Protein AF-K1V3B2-F1 (afdb_monomer_lite)

Sequence (249 aa):
LTFFPFLFTMHGEMGDFVKSFPWAMFIILSISLMVSLLLTPYLQYMVIHQGISSQHKPNARKKPLDYLQMGYTWLLKRCFAFPRTTLAVGIMLVSTGAIIFVHLPQRMMPIAERNQFAVEFYLPSGTTAARTAQVADSMAHILQRDPQVTAVTTFIGQGSPRFHTTYAPQIGGENFAQFIVNTVDNDATEEVLDRYADRYSNYFPDCYIRFKQMDYNNATYPIEVRVSGDSMGDLKAAARKIETCMHKI

Organism: NCBI:txid408170

Radius of gyration: 30.3 Å; chains: 1; bounding box: 72×46×82 Å

Foldseek 3Di:
DVLVVLCVPDDDLSNVVCVVVVVVCVVVVVVVVVCCVPVVVVCCVVPVPDDDPPDPPVDDDQDPVNVVVVVVVVVVVVCVVCVPVVVVVVVVVVVVVVVVVVPDDDDPWDFDFFQKWKKKKAFDPPAALVVQVVVQVVVLVVQVPDLFWDDKDKATQFWDDDPDPLDDTDGGHSRIMMIMIGGPGSVSLVVCCVVDQVPPQCVDPRMGMHIGGHISHNDPDPDDDDDDDDDPVVSVVVVVVVVVVVVVD

pLDDT: mean 87.0, std 9.63, range [48.94, 96.56]

InterPro domains:
  IPR001036 Acriflavin resistance protein [PF00873] (3-246)
  IPR001036 Acriflavin resistance protein [PTHR32063] (3-249)

Secondary structure (DSSP, 8-state):
-TTTTHHHH--THHHHHHTHHHHHHHHHHHHHHHHHHHHHHHHHHHH--S-------TTPPPPHHHHHHHHHHHHHHHHHH-HHHHHHHHHHHHHHHHHHHHHSPP-SSPBP--SEEEEEEE--TT--HHHHHHHHHHHHHHHHTSTTEEEEEEEESSPPPP-STT-PPPP--TTEEEEEEEESSHHHHHHHHHHHHHHHTT-STT-EEEEEE-BS---SSSS------S-HHHHHHHHHHHHHHHTT-

Structure (mmCIF, N/CA/C/O backbone):
data_AF-K1V3B2-F1
#
_entry.id   AF-K1V3B2-F1
#
loop_
_atom_site.group_PDB
_atom_site.id
_atom_site.type_symbol
_atom_site.label_atom_id
_atom_site.label_alt_id
_atom_site.label_comp_id
_atom_site.label_asym_id
_atom_site.label_entity_id
_atom_site.label_seq_id
_atom_site.pdbx_PDB_ins_code
_atom_site.Cartn_x
_atom_site.Cartn_y
_atom_site.Cartn_z
_atom_site.occupancy
_atom_site.B_iso_or_equiv
_atom_site.auth_seq_id
_atom_site.auth_comp_id
_atom_site.auth_asym_id
_atom_site.auth_atom_id
_atom_site.pdbx_PDB_model_num
ATOM 1 N N . LEU A 1 1 ? 18.356 16.240 -14.387 1.00 74.75 1 LEU A N 1
ATOM 2 C CA . LEU A 1 1 ? 17.502 17.450 -14.470 1.00 74.75 1 LEU A CA 1
ATOM 3 C C . LEU A 1 1 ? 16.011 17.110 -14.413 1.00 74.75 1 LEU A C 1
ATOM 5 O O . LEU A 1 1 ? 15.300 17.712 -13.626 1.00 74.75 1 LEU A O 1
ATOM 9 N N . THR A 1 2 ? 15.553 16.114 -15.177 1.00 83.50 2 THR A N 1
ATOM 10 C CA . THR A 1 2 ? 14.148 15.658 -15.248 1.00 83.50 2 THR A CA 1
ATOM 11 C C . THR A 1 2 ? 13.504 15.296 -13.905 1.00 83.50 2 THR A C 1
ATOM 13 O O . THR A 1 2 ? 12.302 15.459 -13.760 1.00 83.50 2 THR A O 1
ATOM 16 N N . PHE A 1 3 ? 14.287 14.848 -12.919 1.00 84.62 3 PHE A N 1
ATOM 17 C CA . PHE A 1 3 ? 13.785 14.433 -11.601 1.00 84.62 3 PHE A CA 1
ATOM 18 C C . PHE A 1 3 ? 13.751 15.550 -10.544 1.00 84.62 3 PHE A C 1
ATOM 20 O O . PHE A 1 3 ? 13.17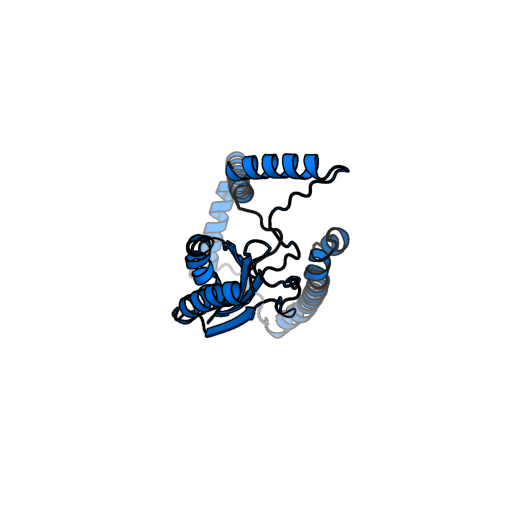0 15.361 -9.483 1.00 84.62 3 PHE A O 1
ATOM 27 N N . PHE A 1 4 ? 14.358 16.714 -10.803 1.00 86.94 4 PHE A N 1
ATOM 28 C CA . PHE A 1 4 ? 14.407 17.817 -9.831 1.00 86.94 4 PHE A CA 1
ATOM 29 C C . PHE A 1 4 ? 13.047 18.465 -9.525 1.00 86.94 4 PHE A C 1
ATOM 31 O O . PHE A 1 4 ? 12.862 18.851 -8.372 1.00 86.94 4 PHE A O 1
ATOM 38 N N . PRO A 1 5 ? 12.082 18.562 -10.468 1.00 88.94 5 PRO A N 1
ATOM 39 C CA . PRO A 1 5 ? 10.755 19.087 -10.155 1.00 88.94 5 PRO A CA 1
ATOM 40 C C . PRO A 1 5 ? 10.074 18.376 -8.980 1.00 88.94 5 PRO A C 1
ATOM 42 O O . PRO A 1 5 ? 9.405 19.046 -8.202 1.00 88.94 5 PRO A O 1
ATOM 45 N N . PHE A 1 6 ? 10.316 17.072 -8.778 1.00 84.88 6 PHE A N 1
ATOM 46 C CA . PHE A 1 6 ? 9.743 16.320 -7.653 1.00 84.88 6 PHE A CA 1
ATOM 47 C C . PHE A 1 6 ? 10.108 16.891 -6.279 1.00 84.88 6 PHE A C 1
ATOM 49 O O . PHE A 1 6 ? 9.299 16.805 -5.364 1.00 84.88 6 PHE A O 1
ATOM 56 N N . LEU A 1 7 ? 11.278 17.525 -6.133 1.00 84.81 7 LEU A N 1
ATOM 57 C CA . LEU A 1 7 ? 11.690 18.139 -4.864 1.00 84.81 7 LEU A CA 1
ATOM 58 C C . LEU A 1 7 ? 10.865 19.380 -4.500 1.00 84.81 7 LEU A C 1
ATOM 60 O O . LEU A 1 7 ? 10.811 19.749 -3.331 1.00 84.81 7 LEU A O 1
ATOM 64 N N . PHE A 1 8 ? 10.263 20.033 -5.496 1.00 84.88 8 PHE A N 1
ATOM 65 C CA . PHE A 1 8 ? 9.476 21.252 -5.309 1.00 84.88 8 PHE A CA 1
ATOM 66 C C . PHE A 1 8 ? 7.972 20.995 -5.388 1.00 84.88 8 PHE A C 1
ATOM 68 O O . PHE A 1 8 ? 7.210 21.754 -4.805 1.00 84.88 8 PHE A O 1
ATOM 75 N N . THR A 1 9 ? 7.539 19.964 -6.120 1.00 85.12 9 THR A N 1
ATOM 76 C CA . THR A 1 9 ? 6.115 19.654 -6.310 1.00 85.12 9 THR A CA 1
ATOM 77 C C . THR A 1 9 ? 5.554 18.697 -5.264 1.00 85.12 9 THR A C 1
ATOM 79 O O . THR A 1 9 ? 4.352 18.732 -5.010 1.00 85.12 9 THR A O 1
ATOM 82 N N . MET A 1 10 ? 6.383 17.836 -4.663 1.00 83.38 10 MET A N 1
ATOM 83 C CA . MET A 1 10 ? 5.951 16.894 -3.627 1.00 83.38 10 MET A CA 1
ATOM 84 C C . MET A 1 10 ? 6.265 17.442 -2.232 1.00 83.38 10 MET A C 1
ATOM 86 O O . MET A 1 10 ? 7.402 17.801 -1.930 1.00 83.38 10 MET A O 1
ATOM 90 N N . HIS A 1 11 ? 5.254 17.469 -1.364 1.00 79.00 11 HIS A N 1
ATOM 91 C CA . HIS A 1 11 ? 5.358 17.925 0.024 1.00 79.00 11 HIS A CA 1
ATOM 92 C C . HIS A 1 11 ? 4.851 16.853 0.999 1.00 79.00 11 HIS A C 1
ATOM 94 O O . HIS A 1 11 ? 4.122 15.939 0.610 1.00 79.00 11 HIS A O 1
ATOM 100 N N . GLY A 1 12 ? 5.226 16.978 2.274 1.00 80.06 12 GLY A N 1
ATOM 101 C CA . GLY A 1 12 ? 4.834 16.041 3.330 1.00 80.06 12 GLY A CA 1
ATOM 102 C C . GLY A 1 12 ? 5.529 14.682 3.215 1.00 80.06 12 GLY A C 1
ATOM 103 O O . GLY A 1 12 ? 6.655 14.593 2.727 1.00 80.06 12 GLY A O 1
ATOM 104 N N . GLU A 1 13 ? 4.840 13.621 3.638 1.00 74.00 13 GLU A N 1
ATOM 105 C CA . GLU A 1 13 ? 5.380 12.252 3.704 1.00 74.00 13 GLU A CA 1
ATOM 106 C C . GLU A 1 13 ? 5.847 11.724 2.334 1.00 74.00 13 GLU A C 1
ATOM 108 O O . GLU A 1 13 ? 6.886 11.073 2.234 1.00 74.00 13 GLU A O 1
ATOM 113 N N . MET A 1 14 ? 5.138 12.076 1.252 1.00 76.00 14 MET A N 1
ATOM 114 C CA . MET A 1 14 ? 5.559 11.760 -0.123 1.00 76.00 14 MET A CA 1
ATOM 115 C C . MET A 1 14 ? 6.885 12.437 -0.496 1.00 76.00 14 MET A C 1
ATOM 117 O O . MET A 1 14 ? 7.715 11.846 -1.187 1.00 76.00 14 MET A O 1
ATOM 121 N N . GLY A 1 15 ? 7.096 13.671 -0.031 1.00 82.00 15 GLY A N 1
ATOM 122 C CA . GLY A 1 15 ? 8.337 14.406 -0.256 1.00 82.00 15 GLY A CA 1
ATOM 123 C C . GLY A 1 15 ? 9.520 13.734 0.433 1.00 82.00 15 GLY A C 1
ATOM 124 O O . GLY A 1 15 ? 10.551 13.529 -0.203 1.00 82.00 15 GLY A O 1
ATOM 125 N N . ASP A 1 16 ? 9.359 13.324 1.693 1.00 81.00 16 ASP A N 1
ATOM 126 C CA . ASP A 1 16 ? 10.416 12.645 2.452 1.00 81.00 16 ASP A CA 1
ATOM 127 C C . ASP A 1 16 ? 10.811 11.299 1.831 1.00 81.00 16 ASP A C 1
ATOM 129 O O . ASP A 1 16 ? 12.001 10.977 1.778 1.00 81.00 16 ASP A O 1
ATOM 133 N N . PHE A 1 17 ? 9.845 10.557 1.280 1.00 79.31 17 PHE A N 1
ATOM 134 C CA . PHE A 1 17 ? 10.110 9.303 0.572 1.00 79.31 17 PHE A CA 1
ATOM 135 C C . PHE A 1 17 ? 10.930 9.511 -0.712 1.00 79.31 17 PHE A C 1
ATOM 137 O O . PHE A 1 17 ? 11.886 8.782 -0.976 1.00 79.31 17 PHE A O 1
ATOM 144 N N . VAL A 1 18 ? 10.589 10.524 -1.514 1.00 85.56 18 VAL A N 1
ATOM 145 C CA . VAL A 1 18 ? 11.191 10.734 -2.844 1.00 85.56 18 VAL A CA 1
ATOM 146 C C . VAL A 1 18 ? 12.441 11.620 -2.791 1.00 85.56 18 VAL A C 1
ATOM 148 O O . VAL A 1 18 ? 13.220 11.636 -3.740 1.00 85.56 18 VAL A O 1
ATOM 151 N N . LYS A 1 19 ? 12.709 12.325 -1.686 1.00 87.06 19 LYS A N 1
ATOM 152 C CA . LYS A 1 19 ? 13.788 13.326 -1.573 1.00 87.06 19 LYS A CA 1
ATOM 153 C C . LYS A 1 19 ? 15.172 12.823 -1.987 1.00 87.06 19 LYS A C 1
ATOM 155 O O . LYS A 1 19 ? 15.948 13.570 -2.584 1.00 87.06 19 LYS A O 1
ATOM 160 N N . SER A 1 20 ? 15.502 11.574 -1.668 1.00 88.12 20 SER A N 1
ATOM 161 C CA . SER A 1 20 ? 16.804 10.974 -1.986 1.00 88.12 20 SER A CA 1
ATOM 162 C C . SER A 1 20 ? 16.947 10.608 -3.468 1.00 88.12 20 SER A C 1
ATOM 164 O O . SER A 1 20 ? 18.058 10.621 -4.003 1.00 88.12 20 SER A O 1
ATOM 166 N N . PHE A 1 21 ? 15.837 10.331 -4.155 1.00 89.81 21 PHE A N 1
ATOM 167 C CA . PHE A 1 21 ? 15.833 9.765 -5.500 1.00 89.81 21 PHE A CA 1
ATOM 168 C C . PHE A 1 21 ? 16.400 10.718 -6.572 1.00 89.81 21 PHE A C 1
ATOM 170 O O . PHE A 1 21 ? 17.308 10.302 -7.299 1.00 89.81 21 PHE A O 1
ATOM 177 N N . PRO A 1 22 ? 15.983 12.001 -6.666 1.00 91.19 22 PRO A N 1
ATOM 178 C CA . PRO A 1 22 ? 16.562 12.941 -7.626 1.00 91.19 22 PRO A CA 1
ATOM 179 C C . PRO A 1 22 ? 18.069 13.137 -7.445 1.00 91.19 22 PRO A C 1
ATOM 181 O O . PRO A 1 22 ? 18.797 13.208 -8.437 1.00 91.19 22 PRO A O 1
ATOM 184 N N . TRP A 1 23 ? 18.542 13.187 -6.195 1.00 90.75 23 TRP A N 1
ATOM 185 C CA . TRP A 1 23 ? 19.963 13.332 -5.878 1.00 90.75 23 TRP A CA 1
ATOM 186 C C . TRP A 1 23 ? 20.766 12.093 -6.269 1.00 90.75 23 TRP A C 1
ATOM 188 O O . TRP A 1 23 ? 21.791 12.222 -6.938 1.00 90.75 23 TRP A O 1
ATOM 198 N N . ALA A 1 24 ? 20.279 10.900 -5.923 1.00 93.12 24 ALA A N 1
ATOM 199 C CA . ALA A 1 24 ? 20.922 9.645 -6.296 1.00 93.12 24 ALA A CA 1
ATOM 200 C C . ALA A 1 24 ? 21.035 9.508 -7.823 1.00 93.12 24 ALA A C 1
ATOM 202 O O . ALA A 1 24 ? 22.126 9.286 -8.347 1.00 93.12 24 ALA A O 1
ATOM 203 N N . MET A 1 25 ? 19.934 9.735 -8.549 1.00 92.94 25 MET A N 1
ATOM 204 C CA . MET A 1 25 ? 19.922 9.678 -10.013 1.00 92.94 25 MET A CA 1
ATOM 205 C C . MET A 1 25 ? 20.847 10.721 -10.638 1.00 92.94 25 MET A C 1
ATOM 207 O O . MET A 1 25 ? 21.545 10.423 -11.604 1.00 92.94 25 MET A O 1
ATOM 211 N N . PHE A 1 26 ? 20.894 11.936 -10.090 1.00 92.88 26 PHE A N 1
ATOM 212 C CA . PHE A 1 26 ? 21.806 12.967 -10.573 1.00 92.88 26 PHE A CA 1
ATOM 213 C C . PHE A 1 26 ? 23.273 12.550 -10.435 1.00 92.88 26 PHE A C 1
ATOM 215 O O . PHE A 1 26 ? 24.027 12.662 -11.403 1.00 92.88 26 PHE A O 1
ATOM 222 N N . ILE A 1 27 ? 23.669 12.042 -9.266 1.00 94.06 27 ILE A N 1
ATOM 223 C CA . ILE A 1 27 ? 25.046 11.612 -8.996 1.00 94.06 27 ILE A CA 1
ATOM 224 C C . ILE A 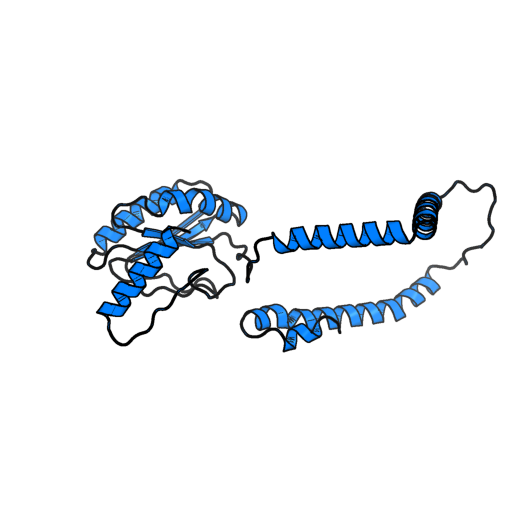1 27 ? 25.416 10.427 -9.894 1.00 94.06 27 ILE A C 1
ATOM 226 O O . ILE A 1 27 ? 26.438 10.478 -10.576 1.00 94.06 27 ILE A O 1
ATOM 230 N N . ILE A 1 28 ? 24.567 9.396 -9.960 1.00 95.44 28 ILE A N 1
ATOM 231 C CA . ILE A 1 28 ? 24.826 8.186 -10.753 1.00 95.44 28 ILE A CA 1
ATOM 232 C C . ILE A 1 28 ? 24.924 8.518 -12.244 1.00 95.44 28 ILE A C 1
ATOM 234 O O . ILE A 1 28 ? 25.877 8.095 -12.893 1.00 95.44 28 ILE A O 1
ATOM 238 N N . LEU A 1 29 ? 23.992 9.305 -12.794 1.00 94.81 29 LEU A N 1
ATOM 239 C CA . LEU A 1 29 ? 24.027 9.683 -14.210 1.00 94.81 29 LEU A CA 1
ATOM 240 C C . LEU A 1 29 ? 25.229 10.574 -14.533 1.00 94.81 29 LEU A C 1
ATOM 242 O O . LEU A 1 29 ? 25.836 10.404 -15.587 1.00 94.81 29 LEU A O 1
ATOM 246 N N . SER A 1 30 ? 25.606 11.487 -13.633 1.00 94.69 30 SER A N 1
ATOM 247 C CA . SER A 1 30 ? 26.773 12.355 -13.832 1.00 94.69 30 SER A CA 1
ATOM 248 C C . SER A 1 30 ? 28.074 11.555 -13.817 1.00 94.69 30 SER A C 1
ATOM 250 O O . SER A 1 30 ? 28.900 11.711 -14.714 1.00 94.69 30 SER A O 1
ATOM 252 N N . ILE A 1 31 ? 28.236 10.649 -12.846 1.00 96.12 31 ILE A N 1
ATOM 253 C CA . ILE A 1 31 ? 29.398 9.755 -12.778 1.00 96.12 31 ILE A CA 1
ATOM 254 C C . ILE A 1 31 ? 29.409 8.817 -13.988 1.00 96.12 31 ILE A C 1
ATOM 256 O O . ILE A 1 31 ? 30.440 8.688 -14.640 1.00 96.12 31 ILE A O 1
ATOM 260 N N . SER A 1 32 ? 28.274 8.209 -14.342 1.00 96.06 32 SER A N 1
ATOM 261 C CA . SER A 1 32 ? 28.158 7.325 -15.507 1.00 96.06 32 SER A CA 1
ATOM 262 C C . SER A 1 32 ? 28.507 8.046 -16.808 1.00 96.06 32 SER A C 1
ATOM 264 O O . SER A 1 32 ? 29.185 7.468 -17.655 1.00 96.06 32 SER A O 1
ATOM 266 N N . LEU A 1 33 ? 28.071 9.297 -16.976 1.00 95.44 33 LEU A N 1
ATOM 267 C CA . LEU A 1 33 ? 28.416 10.113 -18.136 1.00 95.44 33 LEU A CA 1
ATOM 268 C C . LEU A 1 33 ? 29.915 10.420 -18.156 1.00 95.44 33 LEU A C 1
ATOM 270 O O . LEU A 1 33 ? 30.555 10.260 -19.190 1.00 95.44 33 LEU A O 1
ATOM 274 N N . MET A 1 34 ? 30.488 10.807 -17.015 1.00 96.44 34 MET A N 1
ATOM 275 C CA . MET A 1 34 ? 31.917 11.103 -16.905 1.00 96.44 34 MET A CA 1
ATOM 276 C C . MET A 1 34 ? 32.774 9.870 -17.214 1.00 96.44 34 MET A C 1
ATOM 278 O O . MET A 1 34 ? 33.723 9.951 -17.991 1.00 96.44 34 MET A O 1
ATOM 282 N N . VAL A 1 35 ? 32.397 8.708 -16.678 1.00 96.06 35 VAL A N 1
ATOM 283 C CA . VAL A 1 35 ? 33.048 7.428 -16.978 1.00 96.06 35 VAL A CA 1
ATOM 284 C C . VAL A 1 35 ? 32.873 7.068 -18.451 1.00 96.06 35 VAL A C 1
ATOM 286 O O . VAL A 1 35 ? 33.849 6.696 -19.089 1.00 96.06 35 VAL A O 1
ATOM 289 N N . SER A 1 36 ? 31.685 7.222 -19.036 1.00 95.88 36 SER A N 1
ATOM 290 C CA . SER A 1 36 ? 31.479 6.924 -20.458 1.00 95.88 36 SER A CA 1
ATOM 291 C C . SER A 1 36 ? 32.301 7.837 -21.373 1.00 95.88 36 SER A C 1
ATOM 293 O O . SER A 1 36 ? 32.823 7.377 -22.382 1.00 95.88 36 SER A O 1
ATOM 295 N N . LEU A 1 37 ? 32.459 9.115 -21.030 1.00 95.62 37 LEU A N 1
ATOM 296 C CA . LEU A 1 37 ? 33.233 10.054 -21.843 1.00 95.62 37 LEU A CA 1
ATOM 297 C C . LEU A 1 37 ? 34.747 9.869 -21.707 1.00 95.62 37 LEU A C 1
ATOM 299 O O . LEU A 1 37 ? 35.468 10.187 -22.645 1.00 95.62 37 LEU A O 1
ATOM 303 N N . LEU A 1 38 ? 35.239 9.366 -20.573 1.00 94.56 38 LEU A N 1
ATOM 304 C CA . LEU A 1 38 ? 36.675 9.178 -20.338 1.00 94.56 38 LEU A CA 1
ATOM 305 C C . LEU A 1 38 ? 37.122 7.740 -20.615 1.00 94.56 38 LEU A C 1
ATOM 307 O O . LEU A 1 38 ? 38.064 7.499 -21.368 1.00 94.56 38 LEU A O 1
ATOM 311 N N . LEU A 1 39 ? 36.431 6.770 -20.019 1.00 91.62 39 LEU A N 1
ATOM 312 C CA . LEU A 1 39 ? 36.825 5.368 -20.031 1.00 91.62 39 LEU A CA 1
ATOM 313 C C . LEU A 1 39 ? 36.454 4.675 -21.343 1.00 91.62 39 LEU A C 1
ATOM 315 O O . LEU A 1 39 ? 37.249 3.885 -21.840 1.00 91.62 39 LEU A O 1
ATOM 319 N N . THR A 1 40 ? 35.289 4.962 -21.937 1.00 91.75 40 THR A N 1
ATOM 320 C CA . THR A 1 40 ? 34.898 4.335 -23.212 1.00 91.75 40 THR A CA 1
ATOM 321 C C . THR A 1 40 ? 35.879 4.646 -24.348 1.00 91.75 40 THR A C 1
ATOM 323 O O . THR A 1 40 ? 36.342 3.681 -24.956 1.00 91.75 40 THR A O 1
ATOM 326 N N . PRO A 1 41 ? 36.267 5.907 -24.640 1.00 90.12 41 PRO A N 1
ATOM 327 C CA . PRO A 1 41 ? 37.243 6.161 -25.702 1.00 90.12 41 PRO A CA 1
ATOM 328 C C . PRO A 1 41 ? 38.635 5.625 -25.354 1.00 90.12 41 PRO A C 1
ATOM 330 O O . PRO A 1 41 ? 39.324 5.118 -26.237 1.00 90.12 41 PRO A O 1
ATOM 333 N N . TYR A 1 42 ? 39.035 5.659 -24.078 1.00 91.50 42 TYR A N 1
ATOM 334 C CA . TYR A 1 42 ? 40.298 5.066 -23.631 1.00 91.50 42 TYR A CA 1
ATOM 335 C C . TYR A 1 42 ? 40.345 3.550 -23.883 1.00 91.50 42 TYR A C 1
ATOM 337 O O . TYR A 1 42 ? 41.300 3.041 -24.467 1.00 91.50 42 TYR A O 1
ATOM 345 N N . LEU A 1 43 ? 39.284 2.826 -23.512 1.00 89.12 43 LEU A N 1
ATOM 346 C CA . LEU A 1 43 ? 39.160 1.391 -23.770 1.00 89.12 43 LEU A CA 1
ATOM 347 C C . LEU A 1 43 ? 39.044 1.087 -25.264 1.00 89.12 43 LEU A C 1
ATOM 349 O O . LEU A 1 43 ? 39.624 0.109 -25.723 1.00 89.12 43 LEU A O 1
ATOM 353 N N . GLN A 1 44 ? 38.332 1.910 -26.037 1.00 87.56 44 GLN A N 1
ATOM 354 C CA . GLN A 1 44 ? 38.269 1.762 -27.492 1.00 87.56 44 GLN A CA 1
ATOM 355 C C . GLN A 1 44 ? 39.659 1.890 -28.117 1.00 87.56 44 GLN A C 1
ATOM 357 O O . GLN A 1 44 ? 40.023 1.044 -28.927 1.00 87.56 44 GLN A O 1
ATOM 362 N N . TYR A 1 45 ? 40.453 2.877 -27.695 1.00 87.25 45 TYR A N 1
ATOM 363 C CA . TYR A 1 45 ? 41.835 3.038 -28.145 1.00 87.25 45 TYR A CA 1
ATOM 364 C C . TYR A 1 45 ? 42.721 1.846 -27.746 1.00 87.25 45 TYR A C 1
ATOM 366 O O . TYR A 1 45 ? 43.500 1.361 -28.560 1.00 87.25 45 TYR A O 1
ATOM 374 N N . MET A 1 46 ? 42.584 1.341 -26.515 1.00 86.88 46 MET A N 1
ATOM 375 C CA . MET A 1 46 ? 43.418 0.244 -26.008 1.00 86.88 46 MET A CA 1
ATOM 376 C C . MET A 1 46 ? 43.022 -1.135 -26.554 1.00 86.88 46 MET A C 1
ATOM 378 O O . MET A 1 46 ? 43.869 -2.010 -26.676 1.00 86.88 46 MET A O 1
ATOM 382 N N . VAL A 1 47 ? 41.743 -1.383 -26.837 1.00 85.31 47 VAL A N 1
ATOM 383 C CA . VAL A 1 47 ? 41.247 -2.723 -27.199 1.00 85.31 47 VAL A CA 1
ATOM 384 C C . VAL A 1 47 ? 41.047 -2.857 -28.709 1.00 85.31 47 VAL A C 1
ATOM 386 O O . VAL A 1 47 ? 41.349 -3.906 -29.280 1.00 85.31 47 VAL A O 1
ATOM 389 N N . ILE A 1 48 ? 40.579 -1.807 -29.389 1.00 79.06 48 ILE A N 1
ATOM 390 C CA . ILE A 1 48 ? 40.201 -1.867 -30.806 1.00 79.06 48 ILE A CA 1
ATOM 391 C C . ILE A 1 48 ? 41.382 -1.421 -31.675 1.00 79.06 48 ILE A C 1
ATOM 393 O O . ILE A 1 48 ? 41.471 -0.285 -32.125 1.00 79.06 48 ILE A O 1
ATOM 397 N N . HIS A 1 49 ? 42.284 -2.364 -31.946 1.00 67.06 49 HIS A N 1
ATOM 398 C CA . HIS A 1 49 ? 43.486 -2.139 -32.761 1.00 67.06 49 HIS A CA 1
ATOM 399 C C . HIS A 1 49 ? 43.255 -2.233 -34.278 1.00 67.06 49 HIS A C 1
ATOM 401 O O . HIS A 1 49 ? 44.143 -1.910 -35.063 1.00 67.06 49 HIS A O 1
ATOM 407 N N . GLN A 1 50 ? 42.084 -2.702 -34.716 1.00 65.75 50 GLN A N 1
ATOM 408 C CA . GLN A 1 50 ? 41.768 -2.871 -36.133 1.00 65.75 50 GLN A CA 1
ATOM 409 C C . GLN A 1 50 ? 40.565 -2.007 -36.494 1.00 65.75 50 GLN A C 1
ATOM 411 O O . GLN A 1 50 ? 39.459 -2.221 -35.995 1.00 65.75 50 GLN A O 1
ATOM 416 N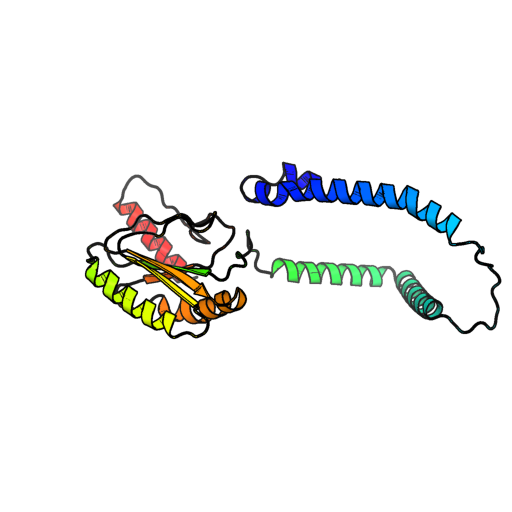 N . GLY A 1 51 ? 40.782 -1.031 -37.376 1.00 60.84 51 GLY A N 1
ATOM 417 C CA . GLY A 1 51 ? 39.695 -0.272 -37.981 1.00 60.84 51 GLY A CA 1
ATOM 418 C C . GLY A 1 51 ? 38.748 -1.214 -38.718 1.00 60.84 51 GLY A C 1
ATOM 419 O O . GLY A 1 51 ? 39.183 -2.148 -39.396 1.00 60.84 51 GLY A O 1
ATOM 420 N N . ILE A 1 52 ? 37.443 -0.982 -38.583 1.00 61.00 52 ILE A N 1
ATOM 421 C CA . ILE A 1 52 ? 36.429 -1.735 -39.321 1.00 61.00 52 ILE A CA 1
ATOM 422 C C . ILE A 1 52 ? 36.680 -1.479 -40.810 1.00 61.00 52 ILE A C 1
ATOM 424 O O . ILE A 1 52 ? 36.392 -0.400 -41.326 1.00 61.00 52 ILE A O 1
ATOM 428 N N . SER A 1 53 ? 37.258 -2.461 -41.503 1.00 53.44 53 SER A N 1
ATOM 429 C CA . SER A 1 53 ? 37.449 -2.386 -42.946 1.00 53.44 53 SER A CA 1
ATOM 430 C C . SER A 1 53 ? 36.071 -2.370 -43.601 1.00 53.44 53 SER A C 1
ATOM 432 O O . SER A 1 53 ? 35.356 -3.374 -43.606 1.00 53.44 53 SER A O 1
ATOM 434 N N . SER A 1 54 ? 35.688 -1.215 -44.143 1.00 51.53 54 SER A N 1
ATOM 435 C CA . SER A 1 54 ? 34.489 -1.036 -44.964 1.00 51.53 54 SER A CA 1
ATOM 436 C C . SER A 1 54 ? 34.708 -1.637 -46.360 1.00 51.53 54 SER A C 1
ATOM 438 O O . SER A 1 54 ? 34.546 -0.977 -47.381 1.00 51.53 54 SER A O 1
ATOM 440 N N . GLN A 1 55 ? 35.149 -2.894 -46.433 1.00 48.94 55 GLN A N 1
ATOM 441 C CA . GLN A 1 55 ? 35.074 -3.666 -47.666 1.00 48.94 55 GLN A CA 1
ATOM 442 C C . GLN A 1 55 ? 33.826 -4.534 -47.606 1.00 48.94 55 GLN A C 1
ATOM 444 O O . GLN A 1 55 ? 33.778 -5.569 -46.938 1.00 48.94 55 GLN A O 1
ATOM 449 N N . HIS A 1 56 ? 32.803 -4.087 -48.328 1.00 49.53 56 HIS A N 1
ATOM 450 C CA . HIS A 1 56 ? 31.613 -4.868 -48.618 1.00 49.53 56 HIS A CA 1
ATOM 451 C C . HIS A 1 56 ? 32.033 -6.123 -49.399 1.00 49.53 56 HIS A C 1
ATOM 453 O O . HIS A 1 56 ? 32.257 -6.068 -50.605 1.00 49.53 56 HIS A O 1
ATOM 459 N N . LYS A 1 57 ? 32.211 -7.254 -48.705 1.00 50.78 57 LYS A N 1
ATOM 460 C CA . LYS A 1 57 ? 32.451 -8.551 -49.347 1.00 50.78 57 LYS A CA 1
ATOM 461 C C . LYS A 1 57 ? 31.107 -9.073 -49.870 1.00 50.78 57 LYS A C 1
ATOM 463 O O . LYS A 1 57 ? 30.259 -9.415 -49.046 1.00 50.78 57 LYS A O 1
ATOM 468 N N . PRO A 1 58 ? 30.907 -9.196 -51.195 1.00 51.91 58 PRO A N 1
ATOM 469 C CA . PRO A 1 58 ? 29.603 -9.504 -51.793 1.00 51.91 58 PRO A CA 1
ATOM 470 C C . PRO A 1 58 ? 29.071 -10.922 -51.490 1.00 51.91 58 PRO A C 1
ATOM 472 O O . PRO A 1 58 ? 27.961 -11.243 -51.891 1.00 51.91 58 PRO A O 1
ATOM 475 N N . ASN A 1 59 ? 29.825 -11.758 -50.762 1.00 51.62 59 ASN A N 1
ATOM 476 C CA . ASN A 1 59 ? 29.466 -13.138 -50.400 1.00 51.62 59 ASN A CA 1
ATOM 477 C C . ASN A 1 59 ? 29.800 -13.500 -48.934 1.00 51.62 59 ASN A C 1
ATOM 479 O O . ASN A 1 59 ? 30.110 -14.648 -48.615 1.00 51.62 59 ASN A O 1
ATOM 483 N N . ALA A 1 60 ? 29.769 -12.536 -48.010 1.00 59.84 60 ALA A N 1
ATOM 484 C CA . ALA A 1 60 ? 29.843 -12.859 -46.584 1.00 59.84 60 ALA A CA 1
ATOM 485 C C . ALA A 1 60 ? 28.491 -13.415 -46.094 1.00 59.84 60 ALA A C 1
ATOM 487 O O . ALA A 1 60 ? 27.441 -12.858 -46.416 1.00 59.84 60 ALA A O 1
ATOM 488 N N . ARG A 1 61 ? 28.497 -14.507 -45.307 1.00 58.78 61 ARG A N 1
ATOM 489 C CA . ARG A 1 61 ? 27.288 -15.010 -44.623 1.00 58.78 61 ARG A CA 1
ATOM 490 C C . ARG A 1 61 ? 26.617 -13.844 -43.892 1.00 58.78 61 ARG A C 1
ATOM 492 O O . ARG A 1 61 ? 27.272 -13.200 -43.072 1.00 58.78 61 ARG A O 1
ATOM 499 N N . LYS A 1 62 ? 25.332 -13.605 -44.187 1.00 61.34 62 LYS A N 1
ATOM 500 C CA . LYS A 1 62 ? 24.526 -12.571 -43.525 1.00 61.34 62 LYS A CA 1
ATOM 501 C C . LYS A 1 62 ? 24.646 -12.747 -42.019 1.00 61.34 62 LYS A C 1
ATOM 503 O O . LYS A 1 62 ? 24.301 -13.804 -41.484 1.00 61.34 62 LYS A O 1
ATOM 508 N N . LYS A 1 63 ? 25.175 -11.730 -41.349 1.00 75.75 63 LYS A N 1
ATOM 509 C CA . LYS A 1 63 ? 25.274 -11.714 -39.892 1.00 75.75 63 LYS A CA 1
ATOM 510 C C . LYS A 1 63 ? 23.854 -11.608 -39.319 1.00 75.75 63 LYS A C 1
ATOM 512 O O . LYS A 1 63 ? 22.975 -11.067 -39.987 1.00 75.75 63 LYS A O 1
ATOM 517 N N . PRO A 1 64 ? 23.599 -12.064 -38.081 1.00 75.69 64 PRO A N 1
ATOM 518 C CA . PRO A 1 64 ? 22.294 -11.867 -37.433 1.00 75.69 64 PRO A CA 1
ATOM 519 C C . PRO A 1 64 ? 21.863 -10.386 -37.420 1.00 75.69 64 PRO A C 1
ATOM 521 O O . PRO A 1 64 ? 20.684 -10.076 -37.570 1.00 75.69 64 PRO A O 1
ATOM 524 N N . LEU A 1 65 ? 22.834 -9.470 -37.355 1.00 77.44 65 LEU A N 1
ATOM 525 C CA . LEU A 1 65 ? 22.638 -8.023 -37.481 1.00 77.44 65 LEU A CA 1
ATOM 526 C C . LEU A 1 65 ? 22.061 -7.595 -38.843 1.00 77.44 65 LEU A C 1
ATOM 528 O O . LEU A 1 65 ? 21.221 -6.701 -38.876 1.00 77.44 65 LEU A O 1
ATOM 532 N N . ASP A 1 66 ? 22.435 -8.252 -39.945 1.00 80.69 66 ASP A N 1
ATOM 533 C CA . ASP A 1 66 ? 21.943 -7.909 -41.289 1.00 80.69 66 ASP A CA 1
ATOM 534 C C . ASP A 1 66 ? 20.457 -8.262 -41.448 1.00 80.69 66 ASP A C 1
ATOM 536 O O . ASP A 1 66 ? 19.705 -7.550 -42.114 1.00 80.69 66 ASP A O 1
ATOM 540 N N . TYR A 1 67 ? 20.010 -9.345 -40.802 1.00 82.00 67 TYR A N 1
ATOM 541 C CA . TYR A 1 67 ? 18.596 -9.725 -40.774 1.00 82.00 67 TYR A CA 1
ATOM 542 C C . TYR A 1 67 ? 17.763 -8.740 -39.953 1.00 82.00 67 TYR A C 1
ATOM 544 O O . TYR A 1 67 ? 16.697 -8.316 -40.405 1.00 82.00 67 TYR A O 1
ATOM 552 N N . LEU A 1 68 ? 18.270 -8.319 -38.789 1.00 85.94 68 LEU A N 1
ATOM 553 C CA . LEU A 1 68 ? 17.619 -7.297 -37.968 1.00 85.94 68 LEU A CA 1
ATOM 554 C C . LEU A 1 68 ? 17.547 -5.953 -38.710 1.00 85.94 68 LEU A C 1
ATOM 556 O O . LEU A 1 68 ? 16.498 -5.310 -38.728 1.00 85.94 68 LEU A O 1
ATOM 560 N N . GLN A 1 69 ? 18.626 -5.567 -39.398 1.00 85.56 69 GLN A N 1
ATOM 561 C CA . GLN A 1 69 ? 18.677 -4.354 -40.211 1.00 85.56 69 GLN A CA 1
ATOM 562 C C . GLN A 1 69 ? 17.713 -4.414 -41.404 1.00 85.56 69 GLN A C 1
ATOM 564 O O . GLN A 1 69 ? 17.040 -3.421 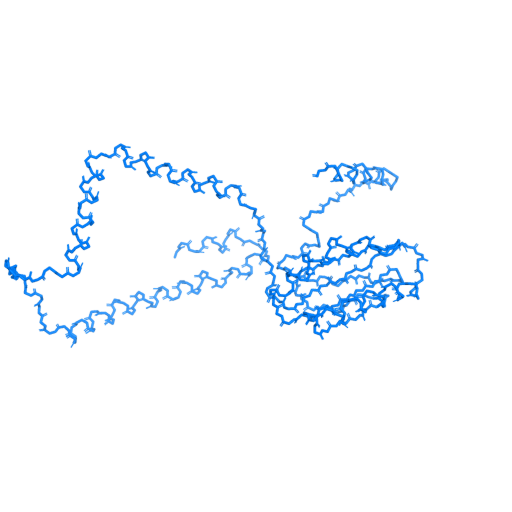-41.691 1.00 85.56 69 GLN A O 1
ATOM 569 N N . MET A 1 70 ? 17.591 -5.562 -42.082 1.00 84.75 70 MET A N 1
ATOM 570 C CA . MET A 1 70 ? 16.587 -5.763 -43.135 1.00 84.75 70 MET A CA 1
ATOM 571 C C . MET A 1 70 ? 15.160 -5.605 -42.595 1.00 84.75 70 MET A C 1
ATOM 573 O O . MET A 1 70 ? 14.371 -4.888 -43.210 1.00 84.75 70 MET A O 1
ATOM 577 N N . GLY A 1 71 ? 14.841 -6.211 -41.445 1.00 87.44 71 GLY A N 1
ATOM 578 C CA . GLY A 1 71 ? 13.527 -6.081 -40.805 1.00 87.44 71 GLY A CA 1
ATOM 579 C C . GLY A 1 71 ? 13.209 -4.639 -40.406 1.00 87.44 71 GLY A C 1
ATOM 580 O O . GLY A 1 71 ? 12.147 -4.117 -40.748 1.00 87.44 71 GLY A O 1
ATOM 581 N N . TYR A 1 72 ? 14.166 -3.957 -39.773 1.00 88.88 72 TYR A N 1
ATOM 582 C CA . TYR A 1 72 ? 14.042 -2.547 -39.399 1.00 88.88 72 TYR A CA 1
ATOM 583 C C . TYR A 1 72 ? 13.835 -1.637 -40.618 1.00 88.88 72 TYR A C 1
ATOM 585 O O . TYR A 1 72 ? 12.931 -0.802 -40.635 1.00 88.88 72 TYR A O 1
ATOM 593 N N . THR A 1 73 ? 14.621 -1.835 -41.681 1.00 88.31 73 THR A N 1
ATOM 594 C CA . THR A 1 73 ? 14.522 -1.038 -42.915 1.00 88.31 73 THR A CA 1
ATOM 595 C C . THR A 1 73 ? 13.203 -1.292 -43.646 1.00 88.31 73 THR A C 1
ATOM 597 O O . THR A 1 73 ? 12.618 -0.365 -44.206 1.00 88.31 73 THR A O 1
ATOM 600 N N . TRP A 1 74 ? 12.716 -2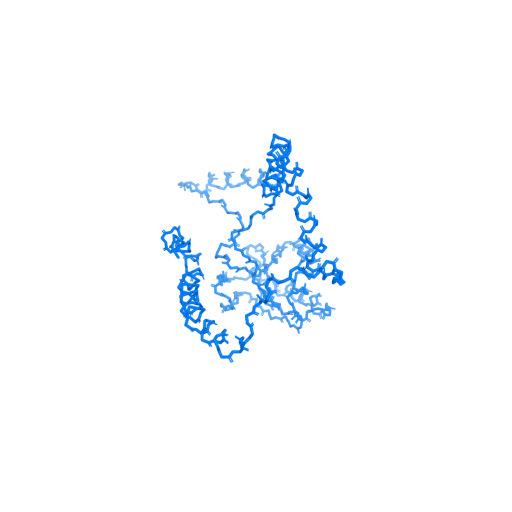.536 -43.642 1.00 89.69 74 TRP A N 1
ATOM 601 C CA . TRP A 1 74 ? 11.419 -2.893 -44.213 1.00 89.69 74 TRP A CA 1
ATOM 602 C C . TRP A 1 74 ? 10.269 -2.204 -43.469 1.00 89.69 74 TRP A C 1
ATOM 604 O O . TRP A 1 74 ? 9.422 -1.574 -44.108 1.00 89.69 74 TRP A O 1
ATOM 614 N N . LEU A 1 75 ? 10.287 -2.245 -42.132 1.00 86.94 75 LEU A N 1
ATOM 615 C CA . LEU A 1 75 ? 9.283 -1.590 -41.296 1.00 86.94 75 LEU A CA 1
ATOM 616 C C . LEU A 1 75 ? 9.308 -0.068 -41.492 1.00 86.94 75 LEU A C 1
ATOM 618 O O . LEU A 1 75 ? 8.266 0.531 -41.742 1.00 86.94 75 LEU A O 1
ATOM 622 N N . LEU A 1 76 ? 10.496 0.548 -41.488 1.00 88.50 76 LEU A N 1
ATOM 623 C CA . LEU A 1 76 ? 10.652 1.983 -41.741 1.00 88.50 76 LEU A CA 1
ATOM 624 C C . LEU A 1 76 ? 10.097 2.398 -43.102 1.00 88.50 76 LEU A C 1
ATOM 626 O O . LEU A 1 76 ? 9.327 3.354 -43.180 1.00 88.50 76 LEU A O 1
ATOM 630 N N . LYS A 1 77 ? 10.449 1.679 -44.177 1.00 88.31 77 LYS A N 1
ATOM 631 C CA . LYS A 1 77 ? 9.928 1.973 -45.521 1.00 88.31 77 LYS A CA 1
ATOM 632 C C . LYS A 1 77 ? 8.404 1.919 -45.548 1.00 88.31 77 LYS A C 1
ATOM 634 O O . LYS A 1 77 ? 7.783 2.746 -46.209 1.00 88.31 77 LYS A O 1
ATOM 639 N N . ARG A 1 78 ? 7.793 0.983 -44.815 1.00 85.62 78 ARG A N 1
ATOM 640 C CA . ARG A 1 78 ? 6.334 0.869 -44.725 1.00 85.62 78 ARG A CA 1
ATOM 641 C C . ARG A 1 78 ? 5.710 2.010 -43.918 1.00 85.62 78 ARG A C 1
ATOM 643 O O . ARG A 1 78 ? 4.712 2.567 -44.369 1.00 85.62 78 ARG A O 1
ATOM 650 N N . CYS A 1 79 ? 6.326 2.398 -42.802 1.00 86.19 79 CYS A N 1
ATOM 651 C CA . CYS A 1 79 ? 5.895 3.540 -41.994 1.00 86.19 79 CYS A CA 1
ATOM 652 C C . CYS A 1 79 ? 5.940 4.854 -42.791 1.00 86.19 79 CYS A C 1
ATOM 654 O O . CYS A 1 79 ? 4.980 5.624 -42.778 1.00 86.19 79 CYS A O 1
ATOM 656 N N . PHE A 1 80 ? 7.020 5.085 -43.548 1.00 86.19 80 PHE A N 1
ATOM 657 C CA . PHE A 1 80 ? 7.168 6.275 -44.392 1.00 86.19 80 PHE A CA 1
ATOM 658 C C . PHE A 1 80 ? 6.282 6.258 -45.642 1.00 86.19 80 PHE A C 1
ATOM 660 O O . PHE A 1 80 ? 5.865 7.321 -46.093 1.00 86.19 80 PHE A O 1
ATOM 667 N N . ALA A 1 81 ? 5.962 5.084 -46.196 1.00 87.06 81 ALA A N 1
ATOM 668 C CA . ALA A 1 81 ? 5.046 4.971 -47.332 1.00 87.06 81 ALA A CA 1
ATOM 669 C C . ALA A 1 81 ? 3.594 5.325 -46.960 1.00 87.06 81 ALA A C 1
ATOM 671 O O . ALA A 1 81 ? 2.847 5.811 -47.805 1.00 87.06 81 ALA A O 1
ATOM 672 N N . PHE A 1 82 ? 3.197 5.115 -45.699 1.00 87.19 82 PHE A N 1
ATOM 673 C CA . PHE A 1 82 ? 1.861 5.446 -45.203 1.00 87.19 82 PHE A CA 1
ATOM 674 C C . PHE A 1 82 ? 1.944 6.269 -43.906 1.00 87.19 82 PHE A C 1
ATOM 676 O O . PHE A 1 82 ? 1.629 5.778 -42.816 1.00 87.19 82 PHE A O 1
ATOM 683 N N . PRO A 1 83 ? 2.336 7.553 -43.993 1.00 86.19 83 PRO A N 1
ATOM 684 C CA . PRO A 1 83 ? 2.547 8.382 -42.808 1.00 86.19 83 PRO A CA 1
ATOM 685 C C . PRO A 1 83 ? 1.243 8.611 -42.030 1.00 86.19 83 PRO A C 1
ATOM 687 O O . PRO A 1 83 ? 1.241 8.591 -40.802 1.00 86.19 83 PRO A O 1
ATOM 690 N N . ARG A 1 84 ? 0.107 8.744 -42.732 1.00 89.38 84 ARG A N 1
ATOM 691 C CA . ARG A 1 84 ? -1.213 8.938 -42.107 1.00 89.38 84 ARG A CA 1
ATOM 692 C C . ARG A 1 84 ? -1.683 7.711 -41.325 1.00 89.38 84 ARG A C 1
ATOM 694 O O . ARG A 1 84 ? -2.203 7.868 -40.227 1.00 89.38 84 ARG A O 1
ATOM 701 N N . THR A 1 85 ? -1.489 6.499 -41.855 1.00 87.81 85 THR A N 1
ATOM 702 C CA . THR A 1 85 ? -1.885 5.273 -41.140 1.00 87.81 85 THR A CA 1
ATOM 703 C C . THR A 1 85 ? -0.958 5.005 -39.964 1.00 87.81 85 THR A C 1
ATOM 705 O O . THR A 1 85 ? -1.427 4.598 -38.912 1.00 87.81 85 THR A O 1
ATOM 708 N N . THR A 1 86 ? 0.342 5.279 -40.109 1.00 89.25 86 THR A N 1
ATOM 709 C CA . THR A 1 86 ? 1.315 5.142 -39.015 1.00 89.25 86 THR A CA 1
ATOM 710 C C . THR A 1 86 ? 0.980 6.089 -37.864 1.00 89.25 86 THR A C 1
ATOM 712 O O . THR A 1 86 ? 0.966 5.668 -36.710 1.00 89.25 86 THR A O 1
ATOM 715 N N . LEU A 1 87 ? 0.625 7.341 -38.171 1.00 91.25 87 LEU A N 1
ATOM 716 C CA . LEU A 1 87 ? 0.166 8.298 -37.166 1.00 91.25 87 LEU A CA 1
ATOM 717 C C . LEU A 1 87 ? -1.149 7.849 -36.512 1.00 91.25 87 LEU A C 1
ATOM 719 O O . LEU A 1 87 ? -1.262 7.903 -35.293 1.00 91.25 87 LEU A O 1
ATOM 723 N N . ALA A 1 88 ? -2.115 7.357 -37.295 1.00 93.94 88 ALA A N 1
ATOM 724 C CA . ALA A 1 88 ? -3.384 6.854 -36.767 1.00 93.94 88 ALA A CA 1
ATOM 725 C C . ALA A 1 88 ? -3.195 5.651 -35.826 1.00 93.94 88 ALA A C 1
ATOM 727 O O . ALA A 1 88 ? -3.805 5.606 -34.763 1.00 93.94 88 ALA A O 1
ATOM 728 N N . VAL A 1 89 ? -2.316 4.706 -36.176 1.00 93.75 89 VAL A N 1
ATOM 729 C CA . VAL A 1 89 ? -1.964 3.564 -35.315 1.00 93.75 89 VAL A CA 1
ATOM 730 C C . VAL A 1 89 ? -1.247 4.034 -34.049 1.00 93.75 89 VAL A C 1
ATOM 732 O O . VAL A 1 89 ? -1.559 3.553 -32.964 1.00 93.75 89 VAL A O 1
ATOM 735 N N . GLY A 1 90 ? -0.331 5.002 -34.163 1.00 92.56 90 GLY A N 1
ATOM 736 C CA . GLY A 1 90 ? 0.339 5.600 -33.007 1.00 92.56 90 GLY A CA 1
ATOM 737 C C . GLY A 1 90 ? -0.646 6.264 -32.044 1.00 92.56 90 GLY A C 1
ATOM 738 O O . GLY A 1 90 ? -0.602 6.002 -30.845 1.00 92.56 90 GLY A O 1
ATOM 739 N N . ILE A 1 91 ? -1.585 7.057 -32.570 1.00 95.50 91 ILE A N 1
ATOM 740 C CA . ILE A 1 91 ? -2.656 7.669 -31.774 1.00 95.50 91 ILE A CA 1
ATOM 741 C C . ILE A 1 91 ? -3.527 6.585 -31.137 1.00 95.50 91 ILE A C 1
ATOM 743 O O . ILE A 1 91 ? -3.783 6.654 -29.943 1.00 95.50 91 ILE A O 1
ATOM 747 N N . MET A 1 92 ? -3.922 5.554 -31.888 1.00 96.38 92 MET A N 1
ATOM 748 C CA . MET A 1 92 ? -4.728 4.450 -31.361 1.00 96.38 92 MET A CA 1
ATOM 749 C C . MET A 1 92 ? -4.034 3.724 -30.198 1.00 96.38 92 MET A C 1
ATOM 751 O O . MET A 1 92 ? -4.674 3.461 -29.181 1.00 96.38 92 MET A O 1
ATOM 755 N N . LEU A 1 93 ? -2.728 3.460 -30.298 1.00 95.81 93 LEU A N 1
ATOM 756 C CA . LEU A 1 93 ? -1.941 2.851 -29.219 1.00 95.81 93 LEU A CA 1
ATOM 757 C C . LEU A 1 93 ? -1.877 3.749 -27.979 1.00 95.81 93 LEU A C 1
ATOM 759 O O . LEU A 1 93 ? -2.094 3.271 -26.867 1.00 95.81 93 LEU A O 1
ATOM 763 N N . VAL A 1 94 ? -1.633 5.050 -28.165 1.00 96.56 94 VAL A N 1
ATOM 764 C CA . VAL A 1 94 ? -1.608 6.025 -27.063 1.00 96.56 94 VAL A CA 1
ATOM 765 C C . VAL A 1 94 ? -2.981 6.137 -26.400 1.00 96.56 94 VAL A C 1
ATOM 767 O O . VAL A 1 94 ? -3.071 6.094 -25.176 1.00 96.56 94 VAL A O 1
ATOM 770 N N . SER A 1 95 ? -4.059 6.217 -27.183 1.00 95.81 95 SER A N 1
ATOM 771 C CA . SER A 1 95 ? -5.431 6.253 -26.671 1.00 95.81 95 SER A CA 1
ATOM 772 C C . SER A 1 95 ? -5.789 4.976 -25.915 1.00 95.81 95 SER A C 1
ATOM 774 O O . SER A 1 95 ? -6.373 5.054 -24.840 1.00 95.81 95 SER A O 1
ATOM 776 N N . THR A 1 96 ? -5.394 3.807 -26.423 1.00 95.75 96 THR A N 1
ATOM 777 C CA . THR A 1 96 ? -5.620 2.523 -25.742 1.00 95.75 96 THR A CA 1
ATOM 778 C C . THR A 1 96 ? -4.881 2.478 -24.404 1.00 95.75 96 THR A C 1
ATOM 780 O O . THR A 1 96 ? -5.473 2.125 -23.387 1.00 95.75 96 THR A O 1
ATOM 783 N N . GLY A 1 97 ? -3.615 2.909 -24.373 1.00 94.62 97 GLY A N 1
ATOM 784 C CA . GLY A 1 97 ? -2.846 3.021 -23.132 1.00 94.62 97 GLY A CA 1
ATOM 785 C C . GLY A 1 97 ? -3.469 3.999 -22.132 1.00 94.62 97 GLY A C 1
ATOM 786 O O . GLY A 1 97 ? -3.536 3.700 -20.942 1.00 94.62 97 GLY A O 1
ATOM 787 N N . ALA A 1 98 ? -3.992 5.132 -22.609 1.00 94.69 98 ALA A N 1
ATOM 788 C CA . ALA A 1 98 ? -4.681 6.107 -21.768 1.00 94.69 98 ALA A CA 1
ATOM 789 C C . ALA A 1 98 ? -5.974 5.541 -21.158 1.00 94.69 98 ALA A C 1
ATOM 791 O O . ALA A 1 98 ? -6.225 5.751 -19.975 1.00 94.69 98 ALA A O 1
ATOM 792 N N . ILE A 1 99 ? -6.763 4.784 -21.929 1.00 94.88 99 ILE A N 1
ATOM 793 C CA . ILE A 1 99 ? -7.975 4.119 -21.426 1.00 94.88 99 ILE A CA 1
ATOM 794 C C . ILE A 1 99 ? -7.612 3.135 -20.308 1.00 94.88 99 ILE A C 1
ATOM 796 O O . ILE A 1 99 ? -8.210 3.183 -19.236 1.00 94.88 99 ILE A O 1
ATOM 800 N N . ILE A 1 100 ? -6.591 2.296 -20.516 1.00 93.69 100 ILE A N 1
ATOM 801 C CA . ILE A 1 100 ? -6.118 1.351 -19.491 1.00 93.69 100 ILE A CA 1
ATOM 802 C C . ILE A 1 100 ? -5.678 2.100 -18.226 1.00 93.69 100 ILE A C 1
ATOM 804 O O . ILE A 1 100 ? -6.043 1.707 -17.122 1.00 93.69 100 ILE A O 1
ATOM 808 N N . PHE A 1 101 ? -4.933 3.196 -18.383 1.00 90.38 101 PHE A N 1
ATOM 809 C CA . PHE A 1 101 ? -4.444 3.996 -17.262 1.00 90.38 101 PHE A CA 1
ATOM 810 C C . PHE A 1 101 ? -5.576 4.622 -16.434 1.00 90.38 101 PHE A C 1
ATOM 812 O O . PHE A 1 101 ? -5.505 4.615 -15.210 1.00 90.38 101 PHE A O 1
ATOM 819 N N . VAL A 1 102 ? -6.628 5.133 -17.082 1.00 89.44 102 VAL A N 1
ATOM 820 C CA . VAL A 1 102 ? -7.779 5.747 -16.393 1.00 89.44 102 VAL A CA 1
ATOM 821 C C . VAL A 1 102 ? -8.604 4.713 -15.620 1.00 89.44 102 VAL A C 1
ATOM 823 O O . VAL A 1 102 ? -9.180 5.044 -14.587 1.00 89.44 102 VAL A O 1
ATOM 826 N N . HIS A 1 103 ? -8.652 3.464 -16.087 1.00 88.56 103 HIS A N 1
ATOM 827 C CA . HIS A 1 103 ? -9.382 2.391 -15.408 1.00 88.56 103 HIS A CA 1
ATOM 828 C C . HIS A 1 103 ? -8.598 1.717 -14.278 1.00 88.56 103 HIS A C 1
ATOM 830 O O . HIS A 1 103 ? -9.182 0.939 -13.523 1.00 88.56 103 HIS A O 1
ATOM 836 N N . LEU A 1 104 ? -7.298 1.984 -14.149 1.00 85.25 104 LEU A N 1
ATOM 837 C CA . LEU A 1 104 ? -6.484 1.347 -13.125 1.00 85.25 104 LEU A CA 1
ATOM 838 C C . LEU A 1 104 ? -6.710 2.033 -11.766 1.00 85.25 104 LEU A C 1
ATOM 840 O O . LEU A 1 104 ? -6.575 3.257 -11.678 1.00 85.25 104 LEU A O 1
ATOM 844 N N . PRO A 1 105 ? -7.038 1.285 -10.695 1.00 79.44 105 PRO A N 1
ATOM 845 C CA . PRO A 1 105 ? -7.265 1.876 -9.385 1.00 79.44 105 PRO A CA 1
ATOM 846 C C . PRO A 1 105 ? -5.982 2.540 -8.881 1.00 79.44 105 PRO A C 1
ATOM 848 O O . PRO A 1 105 ? -4.935 1.906 -8.753 1.00 79.44 105 PRO A O 1
ATOM 851 N N . GLN A 1 106 ? -6.068 3.834 -8.588 1.00 74.56 106 GLN A N 1
ATOM 852 C CA . GLN A 1 106 ? -4.940 4.607 -8.085 1.00 74.56 106 GLN A CA 1
ATOM 853 C C . GLN A 1 106 ? -4.907 4.530 -6.559 1.00 74.56 106 GLN A C 1
ATOM 855 O O . GLN A 1 106 ? -5.863 4.913 -5.885 1.00 74.56 106 GLN A O 1
ATOM 860 N N . ARG A 1 107 ? -3.790 4.052 -6.006 1.00 75.06 107 ARG A N 1
ATOM 861 C CA . ARG A 1 107 ? -3.493 4.145 -4.572 1.00 75.06 107 ARG A CA 1
ATOM 862 C C . ARG A 1 107 ? -2.453 5.238 -4.348 1.00 75.06 107 ARG A C 1
ATOM 864 O O . ARG A 1 107 ? -1.526 5.378 -5.140 1.00 75.06 107 ARG A O 1
ATOM 871 N N . MET A 1 108 ? -2.617 6.010 -3.275 1.00 75.31 108 MET A N 1
ATOM 872 C CA . MET A 1 108 ? -1.695 7.104 -2.935 1.00 75.31 108 MET A CA 1
ATOM 873 C C . MET A 1 108 ? -0.332 6.579 -2.470 1.00 75.31 108 MET A C 1
ATOM 875 O O . MET A 1 108 ? 0.696 7.145 -2.823 1.00 75.31 108 MET A O 1
ATOM 879 N N . MET A 1 109 ? -0.337 5.491 -1.697 1.00 78.88 109 MET A N 1
ATOM 880 C CA . MET A 1 109 ? 0.855 4.828 -1.176 1.00 78.88 109 MET A CA 1
ATOM 881 C C . MET A 1 109 ? 0.728 3.311 -1.353 1.00 78.88 109 MET A C 1
ATOM 883 O O . MET A 1 109 ? -0.392 2.788 -1.305 1.00 78.88 109 MET A O 1
ATOM 887 N N . PRO A 1 110 ? 1.846 2.597 -1.561 1.00 82.19 110 PRO A N 1
ATOM 888 C CA . PRO A 1 110 ? 1.835 1.146 -1.616 1.00 82.19 110 PRO A CA 1
ATOM 889 C C . PRO A 1 110 ? 1.602 0.541 -0.227 1.00 82.19 110 PRO A C 1
ATOM 891 O O . PRO A 1 110 ? 1.825 1.179 0.810 1.00 82.19 110 PRO A O 1
ATOM 894 N N . ILE A 1 111 ? 1.171 -0.719 -0.228 1.00 83.56 111 ILE A N 1
ATOM 895 C CA . ILE A 1 111 ? 1.206 -1.563 0.966 1.00 83.56 111 ILE A CA 1
ATOM 896 C C . ILE A 1 111 ? 2.662 -1.758 1.400 1.00 83.56 111 ILE A C 1
ATOM 898 O O . ILE A 1 111 ? 3.575 -1.765 0.572 1.00 83.56 111 ILE A O 1
ATOM 902 N N . ALA A 1 112 ? 2.889 -1.874 2.702 1.00 84.12 112 ALA A N 1
ATOM 903 C CA . ALA A 1 112 ? 4.206 -2.190 3.220 1.00 84.12 112 ALA A CA 1
ATOM 904 C C . ALA A 1 112 ? 4.461 -3.686 3.027 1.00 84.12 112 ALA A C 1
ATOM 906 O O . ALA A 1 112 ? 3.673 -4.506 3.494 1.00 84.12 112 ALA A O 1
ATOM 907 N N . GLU A 1 113 ? 5.568 -4.033 2.368 1.00 84.44 113 GLU A N 1
ATOM 908 C CA . GLU A 1 113 ? 5.999 -5.422 2.184 1.00 84.44 113 GLU A CA 1
ATOM 909 C C . GLU A 1 113 ? 6.510 -5.983 3.517 1.00 84.44 113 GLU A C 1
ATOM 911 O O . GLU A 1 113 ? 7.703 -5.953 3.836 1.00 84.44 113 GLU A O 1
ATOM 916 N N . ARG A 1 114 ? 5.579 -6.430 4.359 1.00 87.38 114 ARG A N 1
ATOM 917 C CA . ARG A 1 114 ? 5.855 -6.936 5.701 1.00 87.38 114 ARG A CA 1
ATOM 918 C C . ARG A 1 114 ? 4.986 -8.144 6.000 1.00 87.38 114 ARG A C 1
ATOM 920 O O . ARG A 1 114 ? 3.782 -8.129 5.791 1.00 87.38 114 ARG A O 1
ATOM 927 N N . ASN A 1 115 ? 5.601 -9.129 6.643 1.00 91.81 115 ASN A N 1
ATOM 928 C CA . ASN A 1 115 ? 4.960 -10.342 7.144 1.00 91.81 115 ASN A CA 1
ATOM 929 C C . ASN A 1 115 ? 4.178 -10.114 8.455 1.00 91.81 115 ASN A C 1
ATOM 931 O O . ASN A 1 115 ? 4.270 -10.899 9.400 1.00 91.81 115 ASN A O 1
ATOM 935 N N . GLN A 1 116 ? 3.488 -8.979 8.573 1.00 92.50 116 GLN A N 1
ATOM 936 C CA . GLN A 1 116 ? 2.728 -8.639 9.771 1.00 92.50 116 GLN A CA 1
ATOM 937 C C . GLN A 1 116 ? 1.561 -7.700 9.474 1.00 92.50 116 GLN A C 1
ATOM 939 O O . GLN A 1 116 ? 1.682 -6.749 8.699 1.00 92.50 116 GLN A O 1
ATOM 944 N N . PHE A 1 117 ? 0.455 -7.908 10.181 1.00 92.62 117 PHE A N 1
ATOM 945 C CA . PHE A 1 117 ? -0.740 -7.071 10.105 1.00 92.62 117 PHE A CA 1
ATOM 946 C C . PHE A 1 117 ? -1.363 -6.864 11.489 1.00 92.62 117 PHE A C 1
ATOM 948 O O . PHE A 1 117 ? -1.076 -7.596 12.440 1.00 92.62 117 PHE A O 1
ATOM 955 N N . ALA A 1 118 ? -2.201 -5.833 11.606 1.00 92.50 118 ALA A N 1
ATOM 956 C CA . ALA A 1 118 ? -2.948 -5.553 12.826 1.00 92.50 118 ALA A CA 1
ATOM 957 C C . ALA A 1 118 ? -4.375 -6.095 12.726 1.00 92.50 118 ALA A C 1
ATOM 959 O O . ALA A 1 118 ? -5.009 -6.004 11.673 1.00 92.50 118 ALA A O 1
ATOM 960 N N . VAL A 1 119 ? -4.896 -6.595 13.843 1.00 93.94 119 VAL A N 1
ATOM 961 C CA . VAL A 1 119 ? -6.320 -6.909 13.999 1.00 93.94 119 VAL A CA 1
ATOM 962 C C . VAL A 1 119 ? -6.853 -6.112 15.178 1.00 93.94 119 VAL A C 1
ATOM 964 O O . VAL A 1 119 ? -6.348 -6.242 16.285 1.00 93.94 119 VAL A O 1
ATOM 967 N N . GLU A 1 120 ? -7.843 -5.265 14.951 1.00 93.19 120 GLU A N 1
ATOM 968 C CA . GLU A 1 120 ? -8.441 -4.388 15.957 1.00 93.19 120 GLU A CA 1
ATOM 969 C C . GLU A 1 120 ? -9.856 -4.879 16.271 1.00 93.19 120 GLU A C 1
ATOM 971 O O . GLU A 1 120 ? -10.619 -5.208 15.366 1.00 93.19 120 GLU A O 1
ATOM 976 N N . PHE A 1 121 ? -10.216 -4.929 17.548 1.00 94.06 121 PHE A N 1
ATOM 977 C CA . PHE A 1 121 ? -11.512 -5.406 18.019 1.00 94.06 121 PHE A CA 1
ATOM 978 C C . PHE A 1 121 ? -12.247 -4.253 18.683 1.00 94.06 121 PHE A C 1
ATOM 980 O O . PHE A 1 121 ? -11.749 -3.672 19.648 1.00 94.06 121 PHE A O 1
ATOM 987 N N . TYR A 1 122 ? -13.448 -3.961 18.198 1.00 92.81 122 TYR A N 1
ATOM 988 C CA . TYR A 1 122 ? -14.306 -2.910 18.729 1.00 92.81 122 TYR A CA 1
ATOM 989 C C . TYR A 1 122 ? -15.602 -3.517 19.259 1.00 92.81 122 TYR A C 1
ATOM 991 O O . TYR A 1 122 ? -16.401 -4.058 18.494 1.00 92.81 122 TYR A O 1
ATOM 999 N N . LEU A 1 123 ? -15.810 -3.427 20.572 1.00 93.75 123 LEU A N 1
ATOM 1000 C CA . LEU A 1 123 ? -17.041 -3.847 21.241 1.00 93.75 123 LEU A CA 1
ATOM 1001 C C . LEU A 1 123 ? -17.834 -2.614 21.724 1.00 93.75 123 LEU A C 1
ATOM 1003 O O . LEU A 1 123 ? -17.254 -1.533 21.899 1.00 93.75 123 LEU A O 1
ATOM 1007 N N . PRO A 1 124 ? -19.152 -2.735 21.970 1.00 91.75 124 PRO A N 1
ATOM 1008 C CA . PRO A 1 124 ? -19.964 -1.658 22.520 1.00 91.75 124 PRO A CA 1
ATOM 1009 C C . PRO A 1 124 ? -19.398 -1.081 23.819 1.00 91.75 124 PRO A C 1
ATOM 1011 O O . PRO A 1 124 ? -18.857 -1.797 24.669 1.00 91.75 124 PRO A O 1
ATOM 1014 N N . SER A 1 125 ? -19.559 0.229 23.996 1.00 86.69 125 SER A N 1
ATOM 1015 C CA . SER A 1 125 ? -19.189 0.915 25.235 1.00 86.69 125 SER A CA 1
ATOM 1016 C C . SER A 1 125 ? -19.949 0.328 26.430 1.00 86.69 125 SER A C 1
ATOM 1018 O O . SER A 1 125 ? -21.157 0.117 26.354 1.00 86.69 125 SER A O 1
ATOM 1020 N N . GLY A 1 126 ? -19.241 0.078 27.534 1.00 86.62 126 GLY A N 1
ATOM 1021 C CA . GLY A 1 126 ? -19.785 -0.603 28.718 1.00 86.62 126 GLY A CA 1
ATOM 1022 C C . GLY A 1 126 ? -19.543 -2.117 28.749 1.00 86.62 126 GLY A C 1
ATOM 1023 O O . GLY A 1 126 ? -19.923 -2.771 29.717 1.00 86.62 126 GLY A O 1
ATOM 1024 N N . THR A 1 127 ? -18.893 -2.679 27.725 1.00 90.25 127 THR A N 1
ATOM 1025 C CA . THR A 1 127 ? -18.430 -4.074 27.742 1.00 90.25 127 THR A CA 1
ATOM 1026 C C . THR A 1 127 ? -17.236 -4.235 28.681 1.00 90.25 127 THR A C 1
ATOM 1028 O O . THR A 1 127 ? -16.303 -3.437 28.633 1.00 90.25 127 THR A O 1
ATOM 1031 N N . THR A 1 128 ? -17.247 -5.283 29.509 1.00 91.50 128 THR A N 1
ATOM 1032 C CA . THR A 1 128 ? -16.154 -5.572 30.446 1.00 91.50 128 THR A CA 1
ATOM 1033 C C . THR A 1 128 ? -14.927 -6.130 29.728 1.00 91.50 128 THR A C 1
ATOM 1035 O O . THR A 1 128 ? -15.043 -6.904 28.773 1.00 91.50 128 THR A O 1
ATOM 1038 N N . ALA A 1 129 ? -13.737 -5.838 30.259 1.00 90.62 129 ALA A N 1
ATOM 1039 C CA . ALA A 1 129 ? -12.479 -6.368 29.724 1.00 90.62 129 ALA A CA 1
ATOM 1040 C C . ALA A 1 129 ? -12.452 -7.908 29.661 1.00 90.62 129 ALA A C 1
ATOM 1042 O O . ALA A 1 129 ? -11.879 -8.481 28.739 1.00 90.62 129 ALA A O 1
ATOM 1043 N N . ALA A 1 130 ? -13.125 -8.589 30.596 1.00 92.81 130 ALA A N 1
ATOM 1044 C CA . ALA A 1 130 ? -13.252 -10.046 30.589 1.00 92.81 130 ALA A CA 1
ATOM 1045 C C . ALA A 1 130 ? -14.034 -10.566 29.372 1.00 92.81 130 ALA A C 1
ATOM 1047 O O . ALA A 1 130 ? -13.676 -11.594 28.799 1.00 92.81 130 ALA A O 1
ATOM 1048 N N . ARG A 1 131 ? -15.088 -9.859 28.944 1.00 92.38 131 ARG A N 1
ATOM 1049 C CA . ARG A 1 131 ? -15.841 -10.232 27.741 1.00 92.38 131 ARG A CA 1
ATOM 1050 C C . ARG A 1 131 ? -15.015 -9.992 26.481 1.00 92.38 131 ARG A C 1
ATOM 1052 O O . ARG A 1 131 ? -14.985 -10.855 25.607 1.00 92.38 131 ARG A O 1
ATOM 1059 N N . THR A 1 132 ? -14.310 -8.866 26.419 1.00 93.50 132 THR A N 1
ATOM 1060 C CA . THR A 1 132 ? -13.373 -8.559 25.333 1.00 93.50 132 THR A CA 1
ATOM 1061 C C . THR A 1 132 ? -12.272 -9.619 25.233 1.00 93.50 132 THR A C 1
ATOM 1063 O O . THR A 1 132 ? -11.995 -10.101 24.138 1.00 93.50 132 THR A O 1
ATOM 1066 N N . ALA A 1 133 ? -11.715 -10.059 26.368 1.00 94.19 133 ALA A N 1
ATOM 1067 C CA . ALA A 1 133 ? -10.728 -11.137 26.429 1.00 94.19 133 ALA A CA 1
ATOM 1068 C C . ALA A 1 133 ? -11.264 -12.454 25.848 1.00 94.19 133 ALA A C 1
ATOM 1070 O O . ALA A 1 133 ? -10.588 -13.075 25.044 1.00 94.19 133 ALA A O 1
ATOM 1071 N N . GLN A 1 134 ? -12.501 -12.848 26.167 1.00 94.12 134 GLN A N 1
ATOM 1072 C CA . GLN A 1 134 ? -13.097 -14.080 25.627 1.00 94.12 134 GLN A CA 1
ATOM 1073 C C . GLN A 1 134 ? -13.216 -14.068 24.095 1.00 94.12 134 GLN A C 1
ATOM 1075 O O . GLN A 1 134 ? -12.956 -15.080 23.435 1.00 94.12 134 GLN A O 1
ATOM 1080 N N . VAL A 1 135 ? -13.637 -12.935 23.524 1.00 93.88 135 VAL A N 1
ATOM 1081 C CA . VAL A 1 135 ? -13.763 -12.776 22.067 1.00 93.88 135 VAL A CA 1
ATOM 1082 C C . VAL A 1 135 ? -12.382 -12.776 21.417 1.00 93.88 135 VAL A C 1
ATOM 1084 O O . VAL A 1 135 ? -12.158 -13.497 20.443 1.00 93.88 135 VAL A O 1
ATOM 1087 N N . ALA A 1 136 ? -11.447 -12.028 22.000 1.00 94.31 136 ALA A N 1
ATOM 1088 C CA . ALA A 1 136 ? -10.056 -11.997 21.582 1.00 94.31 136 ALA A CA 1
ATOM 1089 C C . ALA A 1 136 ? -9.446 -13.413 21.596 1.00 94.31 136 ALA A C 1
ATOM 1091 O O . ALA A 1 136 ? -8.970 -13.883 20.565 1.00 94.31 136 ALA A O 1
ATOM 1092 N N . ASP A 1 137 ? -9.535 -14.141 22.705 1.00 95.25 137 ASP A N 1
ATOM 1093 C CA . ASP A 1 137 ? -8.990 -15.494 22.834 1.00 95.25 137 ASP A CA 1
ATOM 1094 C C . ASP A 1 137 ? -9.576 -16.440 21.784 1.00 95.25 137 ASP A C 1
ATOM 1096 O O . ASP A 1 137 ? -8.840 -17.197 21.149 1.00 95.25 137 ASP A O 1
ATOM 1100 N N . SER A 1 138 ? -10.887 -16.365 21.538 1.00 94.62 138 SER A N 1
ATOM 1101 C CA . SER A 1 138 ? -11.545 -17.165 20.497 1.00 94.62 138 SER A CA 1
ATOM 1102 C C . SER A 1 138 ? -10.940 -16.897 19.117 1.00 94.62 138 SER A C 1
ATOM 1104 O O . SER A 1 138 ? -10.653 -17.831 18.368 1.00 94.62 138 SER A O 1
ATOM 1106 N N . MET A 1 139 ? -10.693 -15.626 18.796 1.00 94.94 139 MET A N 1
ATOM 1107 C CA . MET A 1 139 ? -10.075 -15.226 17.536 1.00 94.94 139 MET A CA 1
ATOM 1108 C C . MET A 1 139 ? -8.592 -15.606 17.451 1.00 94.94 139 MET A C 1
ATOM 1110 O O . MET A 1 139 ? -8.125 -16.051 16.404 1.00 94.94 139 MET A O 1
ATOM 1114 N N . ALA A 1 140 ? -7.851 -15.493 18.553 1.00 95.12 140 ALA A N 1
ATOM 1115 C CA . ALA A 1 140 ? -6.452 -15.895 18.621 1.00 95.12 140 ALA A CA 1
ATOM 1116 C C . ALA A 1 140 ? -6.292 -17.393 18.322 1.00 95.12 140 ALA A C 1
ATOM 1118 O O . ALA A 1 140 ? -5.437 -17.764 17.522 1.00 95.12 140 ALA A O 1
ATOM 1119 N N . HIS A 1 141 ? -7.165 -18.248 18.868 1.00 95.00 141 HIS A N 1
ATOM 1120 C CA . HIS A 1 141 ? -7.166 -19.685 18.567 1.00 95.00 141 HIS A CA 1
ATOM 1121 C C . HIS A 1 141 ? -7.488 -19.987 17.098 1.00 95.00 141 HIS A C 1
ATOM 1123 O O . HIS A 1 141 ? -6.972 -20.955 16.545 1.00 95.00 141 HIS A O 1
ATOM 1129 N N . ILE A 1 142 ? -8.348 -19.187 16.465 1.00 94.00 142 ILE A N 1
ATOM 1130 C CA . ILE A 1 142 ? -8.669 -19.324 15.040 1.00 94.00 142 ILE A CA 1
ATOM 1131 C C . ILE A 1 142 ? -7.445 -18.978 14.182 1.00 94.00 142 ILE A C 1
ATOM 1133 O O . ILE A 1 142 ? -7.108 -19.737 13.276 1.00 94.00 142 ILE A O 1
ATOM 1137 N N . LEU A 1 143 ? -6.766 -17.870 14.488 1.00 94.00 143 LEU A N 1
ATOM 1138 C CA . LEU A 1 143 ? -5.580 -17.419 13.754 1.00 94.00 143 LEU A CA 1
ATOM 1139 C C . LEU A 1 143 ? -4.384 -18.359 13.956 1.00 94.00 143 LEU A C 1
ATOM 1141 O O . LEU A 1 143 ? -3.707 -18.689 12.995 1.00 94.00 143 LEU A O 1
ATOM 1145 N N . GLN A 1 144 ? -4.158 -18.854 15.175 1.00 94.19 144 GLN A N 1
ATOM 1146 C CA . GLN A 1 144 ? -3.058 -19.780 15.486 1.00 94.19 144 GLN A CA 1
ATOM 1147 C C . GLN A 1 144 ? -3.191 -21.160 14.824 1.00 94.19 144 GLN A C 1
ATOM 1149 O O . GLN A 1 144 ? -2.220 -21.910 14.774 1.00 94.19 144 GLN A O 1
ATOM 1154 N N . ARG A 1 145 ? -4.386 -21.530 14.345 1.00 94.25 145 ARG A N 1
ATOM 1155 C CA . ARG A 1 145 ? -4.597 -22.775 13.589 1.00 94.25 145 ARG A CA 1
ATOM 1156 C C . ARG A 1 145 ? -4.235 -22.644 12.112 1.00 94.25 145 ARG A C 1
ATOM 1158 O O . ARG A 1 145 ? -4.148 -23.671 11.441 1.00 94.25 145 ARG A O 1
ATOM 1165 N N . ASP A 1 146 ? -4.071 -21.425 11.602 1.00 93.88 146 ASP A N 1
ATOM 1166 C CA . ASP A 1 146 ? -3.652 -21.216 10.221 1.00 93.88 146 ASP A CA 1
ATOM 1167 C C . ASP A 1 146 ? -2.136 -21.470 10.102 1.00 93.88 146 ASP A C 1
ATOM 1169 O O . ASP A 1 146 ? -1.359 -20.830 10.814 1.00 93.88 146 ASP A O 1
ATOM 1173 N N . PRO A 1 147 ? -1.682 -22.381 9.219 1.00 93.88 147 PRO A N 1
ATOM 1174 C CA . PRO A 1 147 ? -0.256 -22.660 9.039 1.00 93.88 147 PRO A CA 1
ATOM 1175 C C . PRO A 1 147 ? 0.551 -21.455 8.528 1.00 93.88 147 PRO A C 1
ATOM 1177 O O . PRO A 1 147 ? 1.775 -21.455 8.645 1.00 93.88 147 PRO A O 1
ATOM 1180 N N . GLN A 1 148 ? -0.106 -20.441 7.955 1.00 94.00 148 GLN A N 1
ATOM 1181 C CA . GLN A 1 148 ? 0.530 -19.218 7.464 1.00 94.00 148 GLN A CA 1
ATOM 1182 C C . GLN A 1 148 ? 0.830 -18.211 8.589 1.00 94.00 148 GLN A C 1
ATOM 1184 O O . GLN A 1 148 ? 1.606 -17.275 8.378 1.00 94.00 148 GLN A O 1
ATOM 1189 N N . VAL A 1 149 ? 0.254 -18.398 9.783 1.00 95.50 149 VAL A N 1
ATOM 1190 C CA . VAL A 1 149 ? 0.450 -17.538 10.957 1.00 95.50 149 VAL A CA 1
ATOM 1191 C C . VAL A 1 149 ? 1.560 -18.107 11.842 1.00 95.50 149 VAL A C 1
ATOM 1193 O O . VAL A 1 149 ? 1.483 -19.231 12.326 1.00 95.50 149 VAL A O 1
ATOM 1196 N N . THR A 1 150 ? 2.601 -17.311 12.088 1.00 94.94 150 THR A N 1
ATOM 1197 C CA . THR A 1 150 ? 3.769 -17.714 12.888 1.00 94.94 150 THR A CA 1
ATOM 1198 C C . THR A 1 150 ? 3.637 -17.321 14.354 1.00 94.94 150 THR A C 1
ATOM 1200 O O . THR A 1 150 ? 4.043 -18.076 15.236 1.00 94.94 150 THR A O 1
ATOM 1203 N N . ALA A 1 151 ? 3.065 -16.148 14.634 1.00 94.25 151 ALA A N 1
ATOM 1204 C CA . ALA A 1 151 ? 2.842 -15.670 15.992 1.00 94.25 151 ALA A CA 1
ATOM 1205 C C . ALA A 1 151 ? 1.644 -14.719 16.061 1.00 94.25 151 ALA A C 1
ATOM 1207 O O . ALA A 1 151 ? 1.392 -13.942 15.143 1.00 94.25 151 ALA A O 1
ATOM 1208 N N . VAL A 1 152 ? 0.936 -14.742 17.191 1.00 95.81 152 VAL A N 1
ATOM 1209 C CA . VAL A 1 152 ? -0.146 -13.801 17.503 1.00 95.81 152 VAL A CA 1
ATOM 1210 C C . VAL A 1 152 ? 0.161 -13.173 18.854 1.00 95.81 152 VAL A C 1
ATOM 1212 O O . VAL A 1 152 ? 0.197 -13.869 19.866 1.00 95.81 152 VAL A O 1
ATOM 1215 N N . THR A 1 153 ? 0.386 -11.861 18.871 1.00 94.38 153 THR A N 1
ATOM 1216 C CA . THR A 1 153 ? 0.582 -11.087 20.104 1.00 94.38 153 THR A CA 1
ATOM 1217 C C . THR A 1 153 ? -0.694 -10.326 20.421 1.00 94.38 153 THR A C 1
ATOM 1219 O O . THR A 1 153 ? -1.160 -9.544 19.594 1.00 94.38 153 THR A O 1
ATOM 1222 N N . THR A 1 154 ? -1.252 -10.536 21.612 1.00 94.06 154 THR A N 1
ATOM 1223 C CA . THR A 1 154 ? -2.560 -10.004 22.006 1.00 94.06 154 THR A CA 1
ATOM 1224 C C . THR A 1 154 ? -2.444 -8.876 23.028 1.00 94.06 154 THR A C 1
ATOM 1226 O O . THR A 1 154 ? -1.786 -9.030 24.057 1.00 94.06 154 THR A O 1
ATOM 1229 N N . PHE A 1 155 ? -3.154 -7.775 22.797 1.00 93.12 155 PHE A N 1
ATOM 1230 C CA . PHE A 1 155 ? -3.297 -6.654 23.721 1.00 93.12 155 PHE A CA 1
ATOM 1231 C C . PHE A 1 155 ? -4.784 -6.483 24.052 1.00 93.12 155 PHE A C 1
ATOM 1233 O O . PHE A 1 155 ? -5.591 -6.234 23.162 1.00 93.12 155 PHE A O 1
ATOM 1240 N N . ILE A 1 156 ? -5.166 -6.656 25.319 1.00 92.81 156 ILE A N 1
ATOM 1241 C CA . ILE A 1 156 ? -6.562 -6.567 25.778 1.00 92.81 156 ILE A CA 1
ATOM 1242 C C . ILE A 1 156 ? -6.688 -5.349 26.687 1.00 92.81 156 ILE A C 1
ATOM 1244 O O . ILE A 1 156 ? -5.874 -5.173 27.592 1.00 92.81 156 ILE A O 1
ATOM 1248 N N . GLY A 1 157 ? -7.686 -4.496 26.453 1.00 88.56 157 GLY A N 1
ATOM 1249 C CA . GLY A 1 157 ? -7.891 -3.281 27.245 1.00 88.56 157 GLY A CA 1
ATOM 1250 C C . GLY A 1 157 ? -6.943 -2.130 26.891 1.00 88.56 157 GLY A C 1
ATOM 1251 O O . GLY A 1 157 ? -7.106 -1.016 27.382 1.00 88.56 157 GLY A O 1
ATOM 1252 N N . GLN A 1 158 ? -5.954 -2.383 26.034 1.00 88.69 158 GLN A N 1
ATOM 1253 C CA . GLN A 1 158 ? -4.908 -1.443 25.645 1.00 88.69 158 GLN A CA 1
ATOM 1254 C C . GLN A 1 158 ? -4.541 -1.624 24.171 1.00 88.69 158 GLN A C 1
ATOM 1256 O O . GLN A 1 158 ? -4.674 -2.719 23.624 1.00 88.69 158 GLN A O 1
ATOM 1261 N N . GLY A 1 159 ? -4.074 -0.550 23.537 1.00 86.56 159 GLY A N 1
ATOM 1262 C CA . GLY A 1 159 ? -3.459 -0.620 22.215 1.00 86.56 159 GLY A CA 1
ATOM 1263 C C . GLY A 1 159 ? -2.025 -1.137 22.285 1.00 86.56 159 GLY A C 1
ATOM 1264 O O . GLY A 1 159 ? -1.358 -1.053 23.320 1.00 86.56 159 GLY A O 1
ATOM 1265 N N . SER A 1 160 ? -1.535 -1.662 21.168 1.00 87.75 160 SER A N 1
ATOM 1266 C CA . SER A 1 160 ? -0.142 -2.058 21.038 1.00 87.75 160 SER A CA 1
ATOM 1267 C C . SER A 1 160 ? 0.778 -0.832 21.093 1.00 87.75 160 SER A C 1
ATOM 1269 O O . SER A 1 160 ? 0.411 0.246 20.610 1.00 87.75 160 SER A O 1
ATOM 1271 N N . PRO A 1 161 ? 2.031 -0.986 21.554 1.00 86.19 161 PRO A N 1
ATOM 1272 C CA . PRO A 1 161 ? 3.072 -0.007 21.270 1.00 86.19 161 PRO A CA 1
ATOM 1273 C C . PRO A 1 161 ? 3.186 0.255 19.762 1.00 86.19 161 PRO A C 1
ATOM 1275 O O . PRO A 1 161 ? 2.808 -0.584 18.937 1.00 86.19 161 PRO A O 1
ATOM 1278 N N . ARG A 1 162 ? 3.733 1.414 19.383 1.00 85.75 162 ARG A N 1
ATOM 1279 C CA . ARG A 1 162 ? 3.989 1.716 17.969 1.00 85.75 162 ARG A CA 1
ATOM 1280 C C . ARG A 1 162 ? 4.991 0.703 17.410 1.00 85.75 162 ARG A C 1
ATOM 1282 O O . ARG A 1 162 ? 6.122 0.638 17.878 1.00 85.75 162 ARG A O 1
ATOM 1289 N N . PHE A 1 163 ? 4.581 -0.037 16.385 1.00 83.56 163 PHE A N 1
ATOM 1290 C CA . PHE A 1 163 ? 5.400 -1.071 15.740 1.00 83.56 163 PHE A CA 1
ATOM 1291 C C . PHE A 1 163 ? 5.645 -0.807 14.243 1.00 83.56 163 PHE A C 1
ATOM 1293 O O . PHE A 1 163 ? 6.439 -1.503 13.609 1.00 83.56 163 PHE A O 1
ATOM 1300 N N . HIS A 1 164 ? 4.994 0.215 13.678 1.00 83.50 164 HIS A N 1
ATOM 1301 C CA . HIS A 1 164 ? 5.234 0.721 12.329 1.00 83.50 164 HIS A CA 1
ATOM 1302 C C . HIS A 1 164 ? 5.113 2.250 12.306 1.00 83.50 164 HIS A C 1
ATOM 1304 O O . HIS A 1 164 ? 4.336 2.822 13.071 1.00 83.50 164 HIS A O 1
ATOM 1310 N N . THR A 1 165 ? 5.877 2.922 11.441 1.00 79.56 165 THR A N 1
ATOM 1311 C CA . THR A 1 165 ? 5.961 4.393 11.396 1.00 79.56 165 THR A CA 1
ATOM 1312 C C . THR A 1 165 ? 4.602 5.047 11.146 1.00 79.56 165 THR A C 1
ATOM 1314 O O . THR A 1 165 ? 4.266 6.021 11.816 1.00 79.56 165 THR A O 1
ATOM 1317 N N . THR A 1 166 ? 3.812 4.470 10.242 1.00 78.44 166 THR A N 1
ATOM 1318 C CA . THR A 1 166 ? 2.484 4.955 9.822 1.00 78.44 166 THR A CA 1
ATOM 1319 C C . THR A 1 166 ? 1.330 4.384 10.645 1.00 78.44 166 THR A C 1
ATOM 1321 O O . THR A 1 166 ? 0.178 4.762 10.453 1.00 78.44 166 THR A O 1
ATOM 1324 N N . TYR A 1 167 ? 1.613 3.485 11.594 1.00 81.56 167 TYR A N 1
ATOM 1325 C CA . TYR A 1 167 ? 0.588 2.957 12.483 1.00 81.56 167 TYR A CA 1
ATOM 1326 C C . TYR A 1 167 ? 0.517 3.791 13.760 1.00 81.56 167 TYR A C 1
ATOM 1328 O O . TYR A 1 167 ? 1.426 3.763 14.596 1.00 81.56 167 TYR A O 1
ATOM 1336 N N . ALA A 1 168 ? -0.577 4.532 13.918 1.00 79.62 168 ALA A N 1
ATOM 1337 C CA . ALA A 1 168 ? -0.880 5.237 15.153 1.00 79.62 168 ALA A CA 1
ATOM 1338 C C . ALA A 1 168 ? -1.430 4.251 16.203 1.00 79.62 168 ALA A C 1
ATOM 1340 O O . ALA A 1 168 ? -2.447 3.605 15.941 1.00 79.62 168 ALA A O 1
ATOM 1341 N N . PRO A 1 169 ? -0.801 4.135 17.389 1.00 79.75 169 PRO A N 1
ATOM 1342 C CA . PRO A 1 169 ? -1.371 3.379 18.498 1.00 79.75 169 PRO A CA 1
ATOM 1343 C C . PRO A 1 169 ? -2.764 3.896 18.858 1.00 79.75 169 PRO A C 1
ATOM 1345 O O . PRO A 1 169 ? -2.954 5.103 19.017 1.00 79.75 169 PRO A O 1
ATOM 1348 N N . GLN A 1 170 ? -3.722 2.985 19.005 1.00 81.19 170 GLN A N 1
ATOM 1349 C CA . GLN A 1 170 ? -5.060 3.330 19.473 1.00 81.19 170 GLN A CA 1
ATOM 1350 C C . GLN A 1 170 ? -5.068 3.503 20.993 1.00 81.19 170 GLN A C 1
ATOM 1352 O O . GLN A 1 170 ? -4.378 2.786 21.723 1.00 81.19 170 GLN A O 1
ATOM 1357 N N . ILE A 1 171 ? -5.872 4.450 21.478 1.00 80.00 171 ILE A N 1
ATOM 1358 C CA . ILE A 1 171 ? -6.144 4.576 22.911 1.00 80.00 171 ILE A CA 1
ATOM 1359 C C . ILE A 1 171 ? -7.060 3.414 23.295 1.00 80.00 171 ILE A C 1
ATOM 1361 O O . ILE A 1 171 ? -8.140 3.257 22.729 1.00 80.00 171 ILE A O 1
ATOM 1365 N N . GLY A 1 172 ? -6.597 2.583 24.226 1.00 81.19 172 GLY A N 1
ATOM 1366 C CA . GLY A 1 172 ? -7.350 1.423 24.684 1.00 81.19 172 GLY A CA 1
ATOM 1367 C C . GLY A 1 172 ? -8.561 1.764 25.549 1.00 81.19 172 GLY A C 1
ATOM 1368 O O . GLY A 1 172 ? -8.809 2.913 25.911 1.00 81.19 172 GLY A O 1
ATOM 1369 N N . GLY A 1 173 ? -9.292 0.718 25.908 1.00 87.50 173 GLY A N 1
ATOM 1370 C CA . GLY A 1 173 ? -10.439 0.736 26.806 1.00 87.50 173 GLY A CA 1
ATOM 1371 C C . GLY A 1 173 ? -10.931 -0.691 27.024 1.00 87.50 173 GLY A C 1
ATOM 1372 O O . GLY A 1 173 ? -10.554 -1.593 26.279 1.00 87.50 173 GLY A O 1
ATOM 1373 N N . GLU A 1 174 ? -11.783 -0.921 28.022 1.00 90.25 174 GLU A N 1
ATOM 1374 C CA . GLU A 1 174 ? -12.280 -2.270 28.353 1.00 90.25 174 GLU A CA 1
ATOM 1375 C C . GLU A 1 174 ? -12.978 -2.977 27.177 1.00 90.25 174 GLU A C 1
ATOM 1377 O O . GLU A 1 174 ? -12.983 -4.204 27.099 1.00 90.25 174 GLU A O 1
ATOM 1382 N N . ASN A 1 175 ? -13.515 -2.205 26.232 1.00 91.69 175 ASN A N 1
ATOM 1383 C CA . ASN A 1 175 ? -14.205 -2.653 25.026 1.00 91.69 175 ASN A CA 1
ATOM 1384 C C . ASN A 1 175 ? -13.301 -2.742 23.778 1.00 91.69 175 ASN A C 1
ATOM 1386 O O . ASN A 1 175 ? -13.816 -2.837 22.663 1.00 91.69 175 ASN A O 1
ATOM 1390 N N . PHE A 1 176 ? -11.978 -2.666 23.947 1.00 93.94 176 PHE A N 1
ATOM 1391 C CA . PHE A 1 176 ? -11.008 -2.703 22.856 1.00 93.94 176 PHE A CA 1
ATOM 1392 C C . PHE A 1 176 ? -9.947 -3.783 23.079 1.00 93.94 176 PHE A C 1
ATOM 1394 O O . PHE A 1 176 ? -9.407 -3.944 24.178 1.00 93.94 176 PHE A O 1
ATOM 1401 N N . ALA A 1 177 ? -9.615 -4.498 22.010 1.00 93.69 177 ALA A N 1
ATOM 1402 C CA . ALA A 1 177 ? -8.438 -5.352 21.948 1.00 93.69 177 ALA A CA 1
ATOM 1403 C C . ALA A 1 177 ? -7.730 -5.161 20.609 1.00 93.69 177 ALA A C 1
ATOM 1405 O O . ALA A 1 177 ? -8.330 -4.738 19.622 1.00 93.69 177 ALA A O 1
ATOM 1406 N N . GLN A 1 178 ? -6.446 -5.483 20.574 1.00 94.06 178 GLN A N 1
ATOM 1407 C CA . GLN A 1 178 ? -5.634 -5.378 19.377 1.00 94.06 178 GLN A CA 1
ATOM 1408 C C . GLN A 1 178 ? -4.652 -6.535 19.300 1.00 94.06 178 GLN A C 1
ATOM 1410 O O . GLN A 1 178 ? -3.977 -6.840 20.282 1.00 94.06 178 GLN A O 1
ATOM 1415 N N . PHE A 1 179 ? -4.530 -7.149 18.127 1.00 94.62 179 PHE A N 1
ATOM 1416 C CA . PHE A 1 179 ? -3.516 -8.147 17.831 1.00 94.62 179 PHE A CA 1
ATOM 1417 C C . PHE A 1 179 ? -2.482 -7.608 16.860 1.00 94.62 179 PHE A C 1
ATOM 1419 O O . PHE A 1 179 ? -2.803 -6.874 15.924 1.00 94.62 179 PHE A O 1
ATOM 1426 N N . ILE A 1 180 ? -1.247 -8.047 17.070 1.00 94.25 180 ILE A N 1
ATOM 1427 C CA . ILE A 1 180 ? -0.200 -8.026 16.056 1.00 94.25 180 ILE A CA 1
ATOM 1428 C C . ILE A 1 180 ? 0.000 -9.474 15.628 1.00 94.25 180 ILE A C 1
ATOM 1430 O O . ILE A 1 180 ? 0.369 -10.321 16.446 1.00 94.25 180 ILE A O 1
ATOM 1434 N N . VAL A 1 181 ? -0.299 -9.751 14.363 1.00 94.94 181 VAL A N 1
ATOM 1435 C CA . VAL A 1 181 ? -0.185 -11.083 13.775 1.00 94.94 181 VAL A CA 1
ATOM 1436 C C . VAL A 1 181 ? 1.027 -11.096 12.864 1.00 94.94 181 VAL A C 1
ATOM 1438 O O . VAL A 1 181 ? 1.135 -10.249 11.979 1.00 94.94 181 VAL A O 1
ATOM 1441 N N . ASN A 1 182 ? 1.912 -12.063 13.077 1.00 95.25 182 ASN A N 1
ATOM 1442 C CA . ASN A 1 182 ? 3.058 -12.323 12.224 1.00 95.25 182 ASN A CA 1
ATOM 1443 C C . ASN A 1 182 ? 2.756 -13.534 11.344 1.00 95.25 182 ASN A C 1
ATOM 1445 O O . ASN A 1 182 ? 2.222 -14.541 11.812 1.00 95.25 182 ASN A O 1
ATOM 1449 N N . THR A 1 183 ? 3.140 -13.448 10.081 1.00 95.25 183 THR A N 1
ATOM 1450 C CA . THR A 1 183 ? 2.982 -14.496 9.068 1.00 95.25 183 THR A CA 1
ATOM 1451 C C . THR A 1 183 ? 4.347 -14.989 8.590 1.00 95.25 183 THR A C 1
ATOM 1453 O O . THR A 1 183 ? 5.397 -14.487 9.013 1.00 95.25 183 THR A O 1
ATOM 1456 N N . VAL A 1 184 ? 4.345 -16.029 7.756 1.00 94.62 184 VAL A N 1
ATOM 1457 C CA . VAL A 1 184 ? 5.572 -16.608 7.187 1.00 94.62 184 VAL A CA 1
ATOM 1458 C C . VAL A 1 184 ? 6.267 -15.612 6.253 1.00 94.62 184 VAL A C 1
ATOM 1460 O O . VAL A 1 184 ? 7.469 -15.385 6.390 1.00 94.62 184 VAL A O 1
ATOM 1463 N N . ASP A 1 185 ? 5.514 -14.976 5.356 1.00 93.56 185 ASP A N 1
ATOM 1464 C CA . ASP A 1 185 ? 6.014 -14.009 4.380 1.00 93.56 185 ASP A CA 1
ATOM 1465 C C . ASP A 1 185 ? 4.957 -12.933 4.032 1.00 93.56 185 ASP A C 1
ATOM 1467 O O . ASP A 1 185 ? 3.874 -12.857 4.627 1.00 93.56 185 ASP A O 1
ATOM 1471 N N . ASN A 1 186 ? 5.310 -12.024 3.120 1.00 91.06 186 ASN A N 1
ATOM 1472 C CA . ASN A 1 186 ? 4.423 -10.938 2.702 1.00 91.06 186 ASN A CA 1
ATOM 1473 C C . ASN A 1 186 ? 3.200 -11.459 1.929 1.00 91.06 186 ASN A C 1
ATOM 1475 O O . ASN A 1 186 ? 2.083 -11.032 2.208 1.00 91.06 186 ASN A O 1
ATOM 1479 N N . ASP A 1 187 ? 3.393 -12.423 1.030 1.00 92.62 187 ASP A N 1
ATOM 1480 C CA . ASP A 1 187 ? 2.322 -12.971 0.189 1.00 92.62 187 ASP A CA 1
ATOM 1481 C C . ASP A 1 187 ? 1.283 -13.719 1.042 1.00 92.62 187 ASP A C 1
ATOM 1483 O O . ASP A 1 187 ? 0.077 -13.539 0.882 1.00 92.62 187 ASP A O 1
ATOM 1487 N N . ALA A 1 188 ? 1.743 -14.469 2.045 1.00 93.44 188 ALA A N 1
ATOM 1488 C CA . ALA A 1 188 ? 0.903 -15.102 3.052 1.00 93.44 188 ALA A CA 1
ATOM 1489 C C . ALA A 1 188 ? 0.104 -14.078 3.868 1.00 93.44 188 ALA A C 1
ATOM 1491 O O . ALA A 1 188 ? -1.003 -14.372 4.307 1.00 93.44 188 ALA A O 1
ATOM 1492 N N . THR A 1 189 ? 0.639 -12.873 4.081 1.00 92.88 189 THR A N 1
ATOM 1493 C CA . THR A 1 189 ? -0.108 -11.797 4.751 1.00 92.88 189 THR A CA 1
ATOM 1494 C C . THR A 1 189 ? -1.302 -11.363 3.923 1.00 92.88 189 THR A C 1
ATOM 1496 O O . THR A 1 189 ? -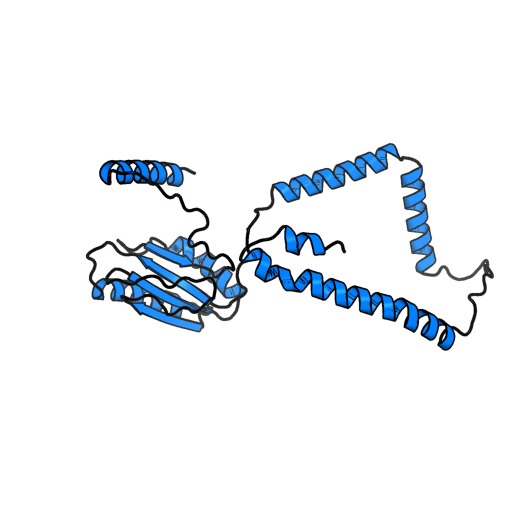2.400 -11.260 4.462 1.00 92.88 189 THR A O 1
ATOM 1499 N N . GLU A 1 190 ? -1.096 -11.131 2.628 1.00 92.62 190 GLU A N 1
ATOM 1500 C CA . GLU A 1 190 ? -2.166 -10.748 1.708 1.00 92.62 190 GLU A CA 1
ATOM 1501 C C . GLU A 1 190 ? -3.213 -11.863 1.596 1.00 92.62 190 GLU A C 1
ATOM 1503 O O . GLU A 1 190 ? -4.399 -11.609 1.786 1.00 92.62 190 GLU A O 1
ATOM 1508 N N . GLU A 1 191 ? -2.784 -13.119 1.443 1.00 93.56 191 GLU A N 1
ATOM 1509 C CA . GLU A 1 191 ? -3.701 -14.258 1.338 1.00 93.56 191 GLU A CA 1
ATOM 1510 C C . GLU A 1 191 ? -4.530 -14.480 2.616 1.00 93.56 191 GLU A C 1
ATOM 1512 O O . GLU A 1 191 ? -5.738 -14.741 2.555 1.00 93.56 191 GLU A O 1
ATOM 1517 N N . VAL A 1 192 ? -3.904 -14.365 3.793 1.00 93.75 192 VAL A N 1
ATOM 1518 C CA . VAL A 1 192 ? -4.611 -14.462 5.077 1.00 93.75 192 VAL A CA 1
ATOM 1519 C C . VAL A 1 192 ? -5.593 -13.303 5.223 1.00 93.75 192 VAL A C 1
ATOM 1521 O O . VAL A 1 192 ? -6.729 -13.519 5.639 1.00 93.75 192 VAL A O 1
ATOM 1524 N N . LEU A 1 193 ? -5.211 -12.080 4.861 1.00 93.12 193 LEU A N 1
ATOM 1525 C CA . LEU A 1 193 ? -6.114 -10.934 4.934 1.00 93.12 193 LEU A CA 1
ATOM 1526 C C . LEU A 1 193 ? -7.318 -11.097 4.003 1.00 93.12 193 LEU A C 1
ATOM 1528 O O . LEU A 1 193 ? -8.444 -10.953 4.475 1.00 93.12 193 LEU A O 1
ATOM 1532 N N . ASP A 1 194 ? -7.112 -11.496 2.750 1.00 93.31 194 ASP A N 1
ATOM 1533 C CA . ASP A 1 194 ? -8.193 -11.736 1.786 1.00 93.31 194 ASP A CA 1
ATOM 1534 C C . ASP A 1 194 ? -9.156 -12.834 2.261 1.00 93.31 194 ASP A C 1
ATOM 1536 O O . ASP A 1 194 ? -10.372 -12.756 2.075 1.00 93.31 194 ASP A O 1
ATOM 1540 N N . ARG A 1 195 ? -8.634 -13.868 2.928 1.00 92.12 195 ARG A N 1
ATOM 1541 C CA . ARG A 1 195 ? -9.446 -14.988 3.422 1.00 92.12 195 ARG A CA 1
ATOM 1542 C C . ARG A 1 195 ? -10.198 -14.659 4.715 1.00 92.12 195 ARG A C 1
ATOM 1544 O O . ARG A 1 195 ? -11.301 -15.177 4.927 1.00 92.12 195 ARG A O 1
ATOM 1551 N N . TYR A 1 196 ? -9.598 -13.866 5.604 1.00 93.50 196 TYR A N 1
ATOM 1552 C CA . TYR A 1 196 ? -10.114 -13.638 6.956 1.00 93.50 196 TYR A CA 1
ATOM 1553 C C . TYR A 1 196 ? -10.876 -12.321 7.113 1.00 93.50 196 TYR A C 1
ATOM 1555 O O . TYR A 1 196 ? -11.837 -12.304 7.886 1.00 93.50 196 TYR A O 1
ATOM 1563 N N . ALA A 1 197 ? -10.497 -11.252 6.407 1.00 91.75 197 ALA A N 1
ATOM 1564 C CA . ALA A 1 197 ? -11.047 -9.916 6.630 1.00 91.75 197 ALA A CA 1
ATOM 1565 C C . ALA A 1 197 ? -12.573 -9.899 6.488 1.00 91.75 197 ALA A C 1
ATOM 1567 O O . ALA A 1 197 ? -13.279 -9.626 7.461 1.00 91.75 197 ALA A O 1
ATOM 1568 N N . ASP A 1 198 ? -13.096 -10.304 5.334 1.00 90.19 198 ASP A N 1
ATOM 1569 C CA . ASP A 1 198 ? -14.541 -10.275 5.077 1.00 90.19 198 ASP A CA 1
ATOM 1570 C C . ASP A 1 198 ? -15.304 -11.308 5.913 1.00 90.19 198 ASP A C 1
ATOM 1572 O O . ASP A 1 198 ? -16.413 -11.056 6.387 1.00 90.19 198 ASP A O 1
ATOM 1576 N N . ARG A 1 199 ? -14.695 -12.477 6.143 1.00 91.88 199 ARG A N 1
ATOM 1577 C CA . ARG A 1 199 ? -15.336 -13.585 6.861 1.00 91.88 199 ARG A CA 1
ATOM 1578 C C . ARG A 1 199 ? -15.517 -13.298 8.347 1.00 91.88 199 ARG A C 1
ATOM 1580 O O . ARG A 1 199 ? -16.536 -13.691 8.914 1.00 91.88 199 ARG A O 1
ATOM 1587 N N . TYR A 1 200 ? -14.529 -12.669 8.979 1.00 93.25 200 TYR A N 1
ATOM 1588 C CA . TYR A 1 200 ? -14.503 -12.507 10.429 1.00 93.25 200 TYR A CA 1
ATOM 1589 C C . TYR A 1 200 ? -14.856 -11.103 10.917 1.00 93.25 200 TYR A C 1
ATOM 1591 O O . TYR A 1 200 ? -15.073 -10.950 12.116 1.00 93.25 200 TYR A O 1
ATOM 1599 N N . SER A 1 201 ? -15.002 -10.108 10.031 1.00 92.19 201 SER A N 1
ATOM 1600 C CA . SER A 1 201 ? -15.316 -8.727 10.441 1.00 92.19 201 SER A CA 1
ATOM 1601 C C . SER A 1 201 ? -16.564 -8.604 11.325 1.00 92.19 201 SER A C 1
ATOM 1603 O O . SER A 1 201 ? -16.564 -7.816 12.266 1.00 92.19 201 SER A O 1
ATOM 1605 N N . ASN A 1 202 ? -17.602 -9.410 11.070 1.00 91.56 202 ASN A N 1
ATOM 1606 C CA . ASN A 1 202 ? -18.860 -9.415 11.836 1.00 91.56 202 ASN A CA 1
ATOM 1607 C C . ASN A 1 202 ? -19.211 -10.808 12.395 1.00 91.56 202 ASN A C 1
ATOM 1609 O O . ASN A 1 202 ? -20.381 -11.141 12.567 1.00 91.56 202 ASN A O 1
ATOM 1613 N N . TYR A 1 203 ? -18.210 -11.666 12.609 1.00 91.88 203 TYR A N 1
ATOM 1614 C CA . TYR A 1 203 ? -18.450 -13.060 13.000 1.00 91.88 203 TYR A CA 1
ATOM 1615 C C . TYR A 1 203 ? -18.896 -13.209 14.458 1.00 91.88 203 TYR A C 1
ATOM 1617 O O . TYR A 1 203 ? -19.721 -14.068 14.773 1.00 91.88 203 TYR A O 1
ATOM 1625 N N . PHE A 1 204 ? -18.363 -12.381 15.358 1.00 90.81 204 PHE A N 1
ATOM 1626 C CA . PHE A 1 204 ? -18.761 -12.394 16.762 1.00 90.81 204 PHE A CA 1
ATOM 1627 C C . PHE A 1 204 ? -19.919 -11.416 16.999 1.00 90.81 204 PHE A C 1
ATOM 1629 O O . PHE A 1 204 ? -19.880 -10.290 16.500 1.00 90.81 204 PHE A O 1
ATOM 1636 N N . PRO A 1 205 ? -20.938 -11.805 17.784 1.00 88.69 205 PRO A N 1
ATOM 1637 C CA . PRO A 1 205 ? -22.019 -10.898 18.140 1.00 88.69 205 PRO A CA 1
ATOM 1638 C C . PRO A 1 205 ? -21.466 -9.724 18.952 1.00 88.69 205 PRO A C 1
ATOM 1640 O O . PRO A 1 205 ? -20.630 -9.923 19.838 1.00 88.69 205 PRO A O 1
ATOM 1643 N N . ASP A 1 206 ? -21.944 -8.518 18.648 1.00 87.88 206 ASP A N 1
ATOM 1644 C CA . ASP A 1 206 ? -21.545 -7.273 19.314 1.00 87.88 206 ASP A CA 1
ATOM 1645 C C . ASP A 1 206 ? -20.027 -7.007 19.283 1.00 87.88 206 ASP A C 1
ATOM 1647 O O . ASP A 1 206 ? -19.464 -6.416 20.203 1.00 87.88 206 ASP A O 1
ATOM 1651 N N . CYS A 1 207 ? -19.335 -7.451 18.232 1.00 91.31 207 CYS A N 1
ATOM 1652 C CA . CYS A 1 207 ? -17.925 -7.147 18.028 1.00 91.31 207 CYS A CA 1
ATOM 1653 C C . CYS A 1 207 ? -17.639 -6.929 16.546 1.00 91.31 207 CYS A C 1
ATOM 1655 O O . CYS A 1 207 ? -17.880 -7.806 15.718 1.00 91.31 207 CYS A O 1
ATOM 1657 N N . TYR A 1 208 ? -17.091 -5.759 16.233 1.00 92.44 208 TYR A N 1
ATOM 1658 C CA . TYR A 1 208 ? -16.554 -5.469 14.915 1.00 92.44 208 TYR A CA 1
ATOM 1659 C C . TYR A 1 208 ? -15.048 -5.714 14.926 1.00 92.44 208 TYR A C 1
ATOM 1661 O O . TYR A 1 208 ? -14.314 -5.088 15.700 1.00 92.44 208 TYR A O 1
ATOM 1669 N N . ILE A 1 209 ? -14.597 -6.632 14.076 1.00 93.81 209 ILE A N 1
ATOM 1670 C CA . ILE A 1 209 ? -13.181 -6.939 13.906 1.00 93.81 209 ILE A CA 1
ATOM 1671 C C . ILE A 1 209 ? -12.687 -6.244 12.653 1.00 93.81 209 ILE A C 1
ATOM 1673 O O . ILE A 1 209 ? -13.221 -6.426 11.564 1.00 93.81 209 ILE A O 1
ATOM 1677 N N . ARG A 1 210 ? -11.612 -5.484 12.795 1.00 91.44 210 ARG A N 1
ATOM 1678 C CA . ARG A 1 210 ? -10.968 -4.802 11.692 1.00 91.44 210 ARG A CA 1
ATOM 1679 C C . ARG A 1 210 ? -9.595 -5.391 11.444 1.00 91.44 210 ARG A C 1
ATOM 1681 O O . ARG A 1 210 ? -8.710 -5.315 12.289 1.00 91.44 210 ARG A O 1
ATOM 1688 N N . PHE A 1 211 ? -9.396 -5.888 10.237 1.00 92.44 211 PHE A N 1
ATOM 1689 C CA . PHE A 1 211 ? -8.091 -6.304 9.752 1.00 92.44 211 PHE A CA 1
ATOM 1690 C C . PHE A 1 211 ? -7.437 -5.135 9.024 1.00 92.44 211 PHE A C 1
ATOM 1692 O O . PHE A 1 211 ? -8.032 -4.541 8.124 1.00 92.44 211 PHE A O 1
ATOM 1699 N N . LYS A 1 212 ? -6.224 -4.770 9.435 1.00 89.12 212 LYS A N 1
ATOM 1700 C CA . LYS A 1 212 ? -5.464 -3.680 8.827 1.00 89.12 212 LYS A CA 1
ATOM 1701 C C . LYS A 1 212 ? -4.116 -4.198 8.346 1.00 89.12 212 LYS A C 1
ATOM 1703 O O . LYS A 1 212 ? -3.213 -4.452 9.149 1.00 89.12 212 LYS A O 1
ATOM 1708 N N . GLN A 1 213 ? -3.983 -4.304 7.025 1.00 89.38 213 GLN A N 1
ATOM 1709 C CA . GLN A 1 213 ? -2.680 -4.430 6.385 1.00 89.38 213 GLN A CA 1
ATOM 1710 C C . GLN A 1 213 ? -1.881 -3.155 6.618 1.00 89.38 213 GLN A C 1
ATOM 1712 O O . GLN A 1 213 ? -2.437 -2.053 6.641 1.00 89.38 213 GLN A O 1
ATOM 1717 N N . MET A 1 214 ? -0.577 -3.305 6.805 1.00 87.50 214 MET A N 1
ATOM 1718 C CA . MET A 1 214 ? 0.285 -2.151 6.961 1.00 87.50 214 MET A CA 1
ATOM 1719 C C . MET A 1 214 ? 0.520 -1.487 5.605 1.00 87.50 214 MET A C 1
ATOM 1721 O O . MET A 1 214 ? 0.827 -2.160 4.626 1.00 87.50 214 MET A O 1
ATOM 1725 N N . ASP A 1 215 ? 0.396 -0.168 5.548 1.00 85.06 215 ASP A N 1
ATOM 1726 C CA . ASP A 1 215 ? 0.699 0.635 4.369 1.00 85.06 215 ASP A CA 1
ATOM 1727 C C . ASP A 1 215 ? 1.581 1.827 4.753 1.00 85.06 215 ASP A C 1
ATOM 1729 O O . ASP A 1 215 ? 1.847 2.085 5.931 1.00 85.06 215 ASP A O 1
ATOM 1733 N N . TYR A 1 216 ? 2.083 2.550 3.755 1.00 81.81 216 TYR A N 1
ATOM 1734 C CA . TYR A 1 216 ? 2.837 3.784 3.990 1.00 81.81 216 TYR A CA 1
ATOM 1735 C C . TYR A 1 216 ? 1.937 5.023 4.090 1.00 81.81 216 TYR A C 1
ATOM 1737 O O . TYR A 1 216 ? 2.427 6.142 3.961 1.00 81.81 216 TYR A O 1
ATOM 1745 N N . ASN A 1 217 ? 0.634 4.844 4.328 1.00 77.94 217 ASN A N 1
ATOM 1746 C CA . ASN A 1 217 ? -0.299 5.943 4.516 1.00 77.94 217 ASN A CA 1
ATOM 1747 C C . ASN A 1 217 ? -0.538 6.177 6.013 1.00 77.94 217 ASN A C 1
ATOM 1749 O O . ASN A 1 217 ? -0.846 5.261 6.769 1.00 77.94 217 ASN A O 1
ATOM 1753 N N . ASN A 1 218 ? -0.423 7.422 6.459 1.00 71.19 218 ASN A N 1
ATOM 1754 C CA . ASN A 1 218 ? -0.730 7.790 7.840 1.00 71.19 218 ASN A CA 1
ATOM 1755 C C . ASN A 1 218 ? -2.247 7.928 8.096 1.00 71.19 218 ASN A C 1
ATOM 1757 O O . ASN A 1 218 ? -2.689 8.036 9.239 1.00 71.19 218 ASN A O 1
ATOM 1761 N N . ALA A 1 219 ? -3.074 7.919 7.044 1.00 73.06 219 ALA A N 1
ATOM 1762 C CA . ALA A 1 219 ? -4.523 7.949 7.188 1.00 73.06 219 ALA A CA 1
ATOM 1763 C C . ALA A 1 219 ? -5.041 6.678 7.882 1.00 73.06 219 ALA A C 1
ATOM 1765 O O . ALA A 1 219 ? -4.747 5.548 7.489 1.00 73.06 219 ALA A O 1
ATOM 1766 N N . THR A 1 220 ? -5.869 6.857 8.915 1.00 70.19 220 THR A N 1
ATOM 1767 C CA . THR A 1 220 ? -6.454 5.725 9.640 1.00 70.19 220 THR A CA 1
ATOM 1768 C C . THR A 1 220 ? -7.376 4.912 8.743 1.00 70.19 220 THR A C 1
ATOM 1770 O O . THR A 1 220 ? -7.331 3.689 8.829 1.00 70.19 220 THR A O 1
ATOM 1773 N N . TYR A 1 221 ? -8.175 5.560 7.891 1.00 74.44 221 TYR A N 1
ATOM 1774 C CA . TYR A 1 221 ? -9.114 4.937 6.955 1.00 74.44 221 TYR A CA 1
ATOM 1775 C C . TYR A 1 221 ? -8.879 5.455 5.528 1.00 74.44 221 TYR A C 1
ATOM 1777 O O . TYR A 1 221 ? -8.492 6.615 5.379 1.00 74.44 221 TYR A O 1
ATOM 1785 N N . PRO A 1 222 ? -9.157 4.651 4.479 1.00 72.81 222 PRO A N 1
ATOM 1786 C CA . PRO A 1 222 ? -9.050 5.112 3.092 1.00 72.81 222 PRO A CA 1
ATOM 1787 C C . PRO A 1 222 ? -9.957 6.309 2.780 1.00 72.81 222 PRO A C 1
ATOM 1789 O O . PRO A 1 222 ? -9.589 7.177 1.994 1.00 72.81 222 PRO A O 1
ATOM 1792 N N . ILE A 1 223 ? -11.141 6.354 3.401 1.00 79.88 223 ILE A N 1
ATOM 1793 C CA . ILE A 1 223 ? -12.113 7.442 3.286 1.00 79.88 223 ILE A CA 1
ATOM 1794 C C . ILE A 1 223 ? -12.625 7.757 4.697 1.00 79.88 223 ILE A C 1
ATOM 1796 O O . ILE A 1 223 ? -13.169 6.881 5.366 1.00 79.88 223 ILE A O 1
ATOM 1800 N N . GLU A 1 224 ? -12.460 9.004 5.144 1.00 83.19 224 GLU A N 1
ATOM 1801 C CA . GLU A 1 224 ? -13.005 9.525 6.405 1.00 83.19 224 GLU A CA 1
ATOM 1802 C C . GLU A 1 224 ? -13.872 10.751 6.100 1.00 83.19 224 GLU A C 1
ATOM 1804 O O . GLU A 1 224 ? -13.458 11.654 5.371 1.00 83.19 224 GLU A O 1
ATOM 1809 N N . VAL A 1 225 ? -15.075 10.799 6.674 1.00 87.06 225 VAL A N 1
ATOM 1810 C CA . VAL A 1 225 ? -15.956 11.968 6.596 1.00 87.06 225 VAL A CA 1
ATOM 1811 C C . VAL A 1 225 ? -16.083 12.566 7.988 1.00 87.06 225 VAL A C 1
ATOM 1813 O O . VAL A 1 225 ? -16.625 11.938 8.896 1.00 87.06 225 VAL A O 1
ATOM 1816 N N . ARG A 1 226 ? -15.597 13.798 8.160 1.00 87.38 226 ARG A N 1
ATOM 1817 C CA . ARG A 1 226 ? -15.710 14.535 9.422 1.00 87.38 226 ARG A CA 1
ATOM 1818 C C . ARG A 1 226 ? -16.873 15.516 9.354 1.00 87.38 226 ARG A C 1
ATOM 1820 O O . ARG A 1 226 ? -16.873 16.426 8.530 1.00 87.38 226 ARG A O 1
ATOM 1827 N N . VAL A 1 227 ? -17.849 15.331 10.238 1.00 90.25 227 VAL A N 1
ATOM 1828 C CA . VAL A 1 227 ? -18.989 16.240 10.397 1.00 90.25 227 VAL A CA 1
ATOM 1829 C C . VAL A 1 227 ? -18.700 17.185 11.562 1.00 90.25 227 VAL A C 1
ATOM 1831 O O . VAL A 1 227 ? -18.382 16.727 12.658 1.00 90.25 227 VAL A O 1
ATOM 1834 N N . SER A 1 228 ? -18.826 18.490 11.325 1.00 90.38 228 SER A N 1
ATOM 1835 C CA . SER A 1 228 ? -18.596 19.542 12.322 1.00 90.38 228 SER A CA 1
ATOM 1836 C C . SER A 1 228 ? -19.846 20.406 12.476 1.00 90.38 228 SER A C 1
ATOM 1838 O O . SER A 1 228 ? -20.531 20.681 11.492 1.00 90.38 228 SER A O 1
ATOM 1840 N N . GLY A 1 229 ? -20.148 20.828 13.703 1.00 91.56 229 GLY A N 1
ATOM 1841 C CA . GLY A 1 229 ? -21.342 21.602 14.036 1.00 91.56 229 GLY A CA 1
ATOM 1842 C C . GLY A 1 229 ? -21.483 21.799 15.544 1.00 91.56 229 GLY A C 1
ATOM 1843 O O . GLY A 1 229 ? -20.814 21.125 16.324 1.00 91.56 229 GLY A O 1
ATOM 1844 N N . ASP A 1 230 ? -22.360 22.715 15.947 1.00 91.81 230 ASP A N 1
ATOM 1845 C CA . ASP A 1 230 ? -22.447 23.175 17.342 1.00 91.81 230 ASP A CA 1
ATOM 1846 C C . ASP A 1 230 ? -23.384 22.323 18.220 1.00 91.81 230 ASP A C 1
ATOM 1848 O O . ASP A 1 230 ? -23.352 22.401 19.447 1.00 91.81 230 ASP A O 1
ATOM 1852 N N . SER A 1 231 ? -24.222 21.482 17.603 1.00 92.56 231 SER A N 1
ATOM 1853 C CA . SER A 1 231 ? -25.251 20.675 18.269 1.00 92.56 231 SER A CA 1
ATOM 1854 C C . SER A 1 231 ? -24.978 19.181 18.115 1.00 92.56 231 SER A C 1
ATOM 1856 O O . SER A 1 231 ? -24.966 18.635 17.011 1.00 92.56 231 SER A O 1
ATOM 1858 N N . MET A 1 232 ? -24.818 18.481 19.242 1.00 87.88 232 MET A N 1
ATOM 1859 C CA . MET A 1 232 ? -24.560 17.035 19.260 1.00 87.88 232 MET A CA 1
ATOM 1860 C C . MET A 1 232 ? -25.719 16.215 18.667 1.00 87.88 232 MET A C 1
ATOM 1862 O O . MET A 1 232 ? -25.496 15.148 18.092 1.00 87.88 232 MET A O 1
ATOM 1866 N N . GLY A 1 233 ? -26.959 16.695 18.810 1.00 90.38 233 GLY A N 1
ATOM 1867 C CA . GLY A 1 233 ? -28.138 16.033 18.249 1.00 90.38 233 GLY A CA 1
ATOM 1868 C C . GLY A 1 233 ? -28.121 16.051 16.723 1.00 90.38 233 GLY A C 1
ATOM 1869 O O . GLY A 1 233 ? -28.264 15.004 16.087 1.00 90.38 233 GLY A O 1
ATOM 1870 N N . ASP A 1 234 ? -27.850 17.223 16.150 1.00 90.88 234 ASP A N 1
ATOM 1871 C CA . ASP A 1 234 ? -27.809 17.424 14.700 1.00 90.88 234 ASP A CA 1
ATOM 1872 C C . ASP A 1 234 ? -26.609 16.715 14.072 1.00 90.88 234 ASP A C 1
ATOM 1874 O O . ASP A 1 234 ? -26.744 16.077 13.027 1.00 90.88 234 ASP A O 1
ATOM 1878 N N . LEU A 1 235 ? -25.460 16.723 14.757 1.00 92.75 235 LEU A N 1
ATOM 1879 C CA . LEU A 1 235 ? -24.276 15.962 14.358 1.00 92.75 235 LEU A CA 1
ATOM 1880 C C . LEU A 1 235 ? -24.566 14.463 14.241 1.00 92.75 235 LEU A C 1
ATOM 1882 O O . LEU A 1 235 ? -24.238 13.851 13.225 1.00 92.75 235 LEU A O 1
ATOM 1886 N N . LYS A 1 236 ? -25.218 13.863 15.246 1.00 91.00 236 LYS A N 1
ATOM 1887 C CA . LYS A 1 236 ? -25.579 12.435 15.213 1.00 91.00 236 LYS A CA 1
ATOM 1888 C C . LYS A 1 236 ? -26.585 12.124 14.107 1.00 91.00 236 LYS A C 1
ATOM 1890 O O . LYS A 1 236 ? -26.470 11.086 13.458 1.00 91.00 236 LYS A O 1
ATOM 1895 N N . ALA A 1 237 ? -27.562 13.003 13.884 1.00 92.25 237 ALA A N 1
ATOM 1896 C CA . ALA A 1 237 ? -28.543 12.832 12.817 1.00 92.25 237 ALA A CA 1
ATOM 1897 C C . ALA A 1 237 ? -27.888 12.905 11.426 1.00 92.25 237 ALA A C 1
ATOM 1899 O O . ALA A 1 237 ? -28.146 12.050 10.575 1.00 92.25 237 ALA A O 1
ATOM 1900 N N . ALA A 1 238 ? -27.000 13.878 11.211 1.00 91.69 238 ALA A N 1
ATOM 1901 C CA . ALA A 1 238 ? -26.239 14.024 9.975 1.00 91.69 238 ALA A CA 1
ATOM 1902 C C . ALA A 1 238 ? -25.300 12.831 9.737 1.00 91.69 238 ALA A C 1
ATOM 1904 O O . ALA A 1 238 ? -25.296 12.277 8.638 1.00 91.69 238 ALA A O 1
ATOM 1905 N N . ALA A 1 239 ? -24.575 12.385 10.769 1.00 91.94 239 ALA A N 1
ATOM 1906 C CA . ALA A 1 239 ? -23.694 11.220 10.693 1.00 91.94 239 ALA A CA 1
ATOM 1907 C C . ALA A 1 239 ? -24.455 9.953 10.273 1.00 91.94 239 ALA A C 1
ATOM 1909 O O . ALA A 1 239 ? -24.053 9.299 9.315 1.00 91.94 239 ALA A O 1
ATOM 1910 N N . ARG A 1 240 ? -25.613 9.666 10.890 1.00 91.75 240 ARG A N 1
ATOM 1911 C CA . ARG A 1 240 ? -26.465 8.521 10.503 1.00 91.75 240 ARG A CA 1
ATOM 1912 C C . ARG A 1 240 ? -26.948 8.604 9.059 1.00 91.75 240 ARG A C 1
ATOM 1914 O O . ARG A 1 240 ? -27.043 7.590 8.368 1.00 91.75 240 ARG A O 1
ATOM 1921 N N . LYS A 1 241 ? -27.278 9.809 8.585 1.00 91.81 241 LYS A N 1
ATOM 1922 C CA . LYS A 1 241 ? -27.707 10.012 7.197 1.00 91.81 241 LYS A CA 1
ATOM 1923 C C . LYS A 1 241 ? -26.574 9.697 6.218 1.00 91.81 241 LYS A C 1
ATOM 1925 O O . LYS A 1 241 ? -26.821 9.039 5.212 1.00 91.81 241 LYS A O 1
ATOM 1930 N N . ILE A 1 242 ? -25.352 10.134 6.524 1.00 91.25 242 ILE A N 1
ATOM 1931 C CA . ILE A 1 242 ? -24.156 9.845 5.721 1.00 91.25 242 ILE A CA 1
ATOM 1932 C C . ILE A 1 242 ? -23.846 8.346 5.746 1.00 91.25 242 ILE A C 1
ATOM 1934 O O . ILE A 1 242 ? -23.694 7.756 4.683 1.00 91.25 242 ILE A O 1
ATOM 1938 N N . GLU A 1 243 ? -23.849 7.721 6.923 1.00 89.19 243 GLU A N 1
ATOM 1939 C CA . GLU A 1 243 ? -23.649 6.276 7.105 1.00 89.19 243 GLU A CA 1
ATOM 1940 C C . GLU A 1 243 ? -24.633 5.454 6.257 1.00 89.19 243 GLU A C 1
ATOM 1942 O O . GLU A 1 243 ? -24.235 4.564 5.507 1.00 89.19 243 GLU A O 1
ATOM 1947 N N . THR A 1 244 ? -25.919 5.823 6.277 1.00 90.50 244 THR A N 1
ATOM 1948 C CA . THR A 1 244 ? -26.955 5.150 5.473 1.00 90.50 244 THR A CA 1
ATOM 1949 C C . THR A 1 244 ? -26.715 5.305 3.968 1.00 90.50 244 THR A C 1
ATOM 1951 O O . THR A 1 244 ? -27.014 4.393 3.198 1.00 90.50 244 THR A O 1
ATOM 1954 N N . CYS A 1 245 ? -26.205 6.456 3.522 1.00 89.31 245 CYS A N 1
ATOM 1955 C CA . CYS A 1 245 ? -25.845 6.662 2.120 1.00 89.31 245 CYS A CA 1
ATOM 1956 C C . CYS A 1 245 ? -24.598 5.861 1.730 1.00 89.31 245 CYS A C 1
ATOM 1958 O O . CYS A 1 245 ? -24.584 5.283 0.649 1.00 89.31 245 CYS A O 1
ATOM 1960 N N . MET A 1 246 ? -23.586 5.798 2.599 1.00 85.75 246 MET A N 1
ATOM 1961 C CA . MET A 1 246 ? -22.352 5.049 2.347 1.00 85.75 246 MET A CA 1
ATOM 1962 C C . MET A 1 246 ? -22.603 3.543 2.250 1.00 85.75 246 MET A C 1
ATOM 1964 O O . MET A 1 246 ? -22.013 2.901 1.397 1.00 85.75 246 MET A O 1
ATOM 1968 N N . HIS A 1 247 ? -23.529 2.992 3.039 1.00 82.69 247 HIS A N 1
ATOM 1969 C CA . HIS A 1 247 ? -23.909 1.577 2.942 1.00 82.69 247 HIS A CA 1
ATOM 1970 C C . HIS A 1 247 ? -24.625 1.185 1.638 1.00 82.69 247 HIS A C 1
ATOM 1972 O O . HIS A 1 247 ? -24.798 -0.005 1.383 1.00 82.69 247 HIS A O 1
ATOM 1978 N N . LYS A 1 248 ? -25.100 2.152 0.842 1.00 79.62 248 LYS A N 1
ATOM 1979 C CA . LYS A 1 248 ? -25.802 1.893 -0.428 1.00 79.62 248 LYS A CA 1
ATOM 1980 C C . LYS A 1 248 ? -24.894 1.924 -1.658 1.00 79.62 248 LYS A C 1
ATOM 1982 O O . LYS A 1 248 ? -25.374 1.571 -2.734 1.00 79.62 248 LYS A O 1
ATOM 1987 N N . ILE A 1 249 ? -23.667 2.420 -1.513 1.00 62.19 249 ILE A N 1
ATOM 1988 C CA . ILE A 1 249 ? -22.665 2.548 -2.581 1.00 62.19 249 ILE A CA 1
ATOM 1989 C C . ILE A 1 249 ? -21.787 1.302 -2.556 1.00 62.19 249 ILE A C 1
ATOM 1991 O O . ILE A 1 249 ? -21.510 0.784 -3.658 1.00 62.19 249 ILE A O 1
#